Protein AF-0000000080389915 (afdb_homodimer)

Solvent-accessible surface area (backbone atoms only — not comparable to full-atom values): 11565 Å² total; per-residue (Å²): 122,77,44,83,43,63,53,39,26,33,30,35,68,48,88,84,26,18,32,39,43,39,36,76,97,40,33,67,61,50,48,59,56,55,62,61,63,74,67,52,84,85,53,57,66,34,34,36,37,32,26,36,60,68,76,69,74,41,90,54,67,59,41,77,44,77,36,38,79,74,46,73,61,89,45,32,37,33,28,43,58,52,102,51,68,70,19,41,24,50,42,77,40,50,24,48,79,89,36,70,59,76,63,119,122,77,44,82,42,62,53,38,28,33,30,36,67,48,87,85,27,18,32,37,43,38,36,76,95,39,33,66,60,51,49,60,56,56,64,60,64,75,67,54,86,86,53,57,67,34,33,38,36,34,25,36,58,71,70,74,70,38,90,54,66,58,40,77,44,78,36,37,79,73,47,74,61,89,46,32,37,33,26,43,58,51,100,49,67,70,19,41,24,50,40,77,40,51,23,48,80,90,37,70,61,76,64,119

Structure (mmCIF, N/CA/C/O backbone):
data_AF-0000000080389915-model_v1
#
loop_
_entity.id
_entity.type
_entity.pdbx_description
1 polymer 'Uncharacterized protein'
#
loop_
_atom_site.group_PDB
_atom_site.id
_atom_site.type_symbol
_atom_site.label_atom_id
_atom_site.label_alt_id
_atom_site.label_comp_id
_atom_site.label_asym_id
_atom_site.label_entity_id
_atom_site.label_seq_id
_atom_site.pdbx_PDB_ins_code
_atom_site.Cartn_x
_atom_site.Cartn_y
_atom_site.Cartn_z
_atom_site.occupancy
_atom_site.B_iso_or_equiv
_atom_site.auth_seq_id
_atom_site.auth_comp_id
_atom_site.auth_asym_id
_atom_site.auth_atom_id
_atom_site.pdbx_PDB_model_num
ATOM 1 N N . M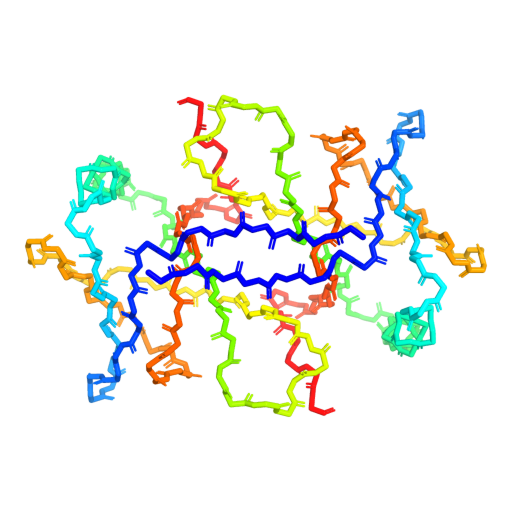ET A 1 1 ? -15.352 -12.18 -1.614 1 70.69 1 MET A N 1
ATOM 2 C CA . MET A 1 1 ? -15.227 -11.523 -0.318 1 70.69 1 MET A CA 1
ATOM 3 C C . MET A 1 1 ? -14.633 -10.125 -0.473 1 70.69 1 MET A C 1
ATOM 5 O O . MET A 1 1 ? -13.828 -9.891 -1.376 1 70.69 1 MET A O 1
ATOM 9 N N . ARG A 1 2 ? -15.32 -9.039 0.029 1 82.25 2 ARG A N 1
ATOM 10 C CA . ARG A 1 2 ? -14.914 -7.641 -0.107 1 82.25 2 ARG A CA 1
ATOM 11 C C . ARG A 1 2 ? -14.109 -7.188 1.106 1 82.25 2 ARG A C 1
ATOM 13 O O . ARG A 1 2 ? -14.273 -7.723 2.203 1 82.25 2 ARG A O 1
ATOM 20 N N . ILE A 1 3 ? -13.016 -6.344 0.819 1 88.5 3 ILE A N 1
ATOM 21 C CA . ILE A 1 3 ? -12.242 -5.707 1.876 1 88.5 3 ILE A CA 1
ATOM 22 C C . ILE A 1 3 ? -12.766 -4.293 2.123 1 88.5 3 ILE A C 1
ATOM 24 O O . ILE A 1 3 ? -12.805 -3.471 1.206 1 88.5 3 ILE A O 1
ATOM 28 N N . ASN A 1 4 ? -13.273 -4.156 3.387 1 90.06 4 ASN A N 1
ATOM 29 C CA . ASN A 1 4 ? -13.75 -2.83 3.752 1 90.06 4 ASN A CA 1
ATOM 30 C C . ASN A 1 4 ? -12.711 -2.059 4.559 1 90.06 4 ASN A C 1
ATOM 32 O O . ASN A 1 4 ? -12.25 -2.533 5.598 1 90.06 4 ASN A O 1
ATOM 36 N N . LEU A 1 5 ? -12.312 -0.879 4 1 91.31 5 LEU A N 1
ATOM 37 C CA . LEU A 1 5 ? -11.359 -0.009 4.676 1 91.31 5 LEU A CA 1
ATOM 38 C C . LEU A 1 5 ? -11.969 1.361 4.949 1 91.31 5 LEU A C 1
ATOM 40 O O . LEU A 1 5 ? -12.898 1.782 4.254 1 91.31 5 LEU A O 1
ATOM 44 N N . GLU A 1 6 ? -11.469 1.961 5.992 1 93.19 6 GLU A N 1
ATOM 45 C CA . GLU A 1 6 ? -11.883 3.326 6.309 1 93.19 6 GLU A CA 1
ATOM 46 C C . GLU A 1 6 ? -10.828 4.336 5.863 1 93.19 6 GLU A C 1
ATOM 48 O O . GLU A 1 6 ? -9.672 4.254 6.27 1 93.19 6 GLU A O 1
ATOM 53 N N . PRO A 1 7 ? -11.305 5.254 4.973 1 95.44 7 PRO A N 1
ATOM 54 C CA . PRO A 1 7 ? -10.32 6.285 4.625 1 95.44 7 PRO A CA 1
ATOM 55 C C . PRO A 1 7 ? -9.891 7.117 5.832 1 95.44 7 PRO A C 1
ATOM 57 O O . PRO A 1 7 ? -10.719 7.441 6.691 1 95.44 7 PRO A O 1
ATOM 60 N N . ILE A 1 8 ? -8.672 7.41 5.836 1 96.56 8 ILE A N 1
ATOM 61 C CA . ILE A 1 8 ? -8.188 8.188 6.969 1 96.56 8 ILE A CA 1
ATOM 62 C C . ILE A 1 8 ? -8.047 9.656 6.562 1 96.56 8 ILE A C 1
ATOM 64 O O . ILE A 1 8 ? -7.785 10.516 7.406 1 96.56 8 ILE A O 1
ATOM 68 N N . GLY A 1 9 ? -8.133 9.969 5.289 1 97.5 9 GLY A N 1
ATOM 69 C CA . GLY A 1 9 ? -7.988 11.32 4.781 1 97.5 9 GLY A CA 1
ATOM 70 C C . GLY A 1 9 ? -8.188 11.422 3.279 1 97.5 9 GLY A C 1
ATOM 71 O O . GLY A 1 9 ? -8.727 10.5 2.656 1 97.5 9 GLY A O 1
ATOM 72 N N . ILE 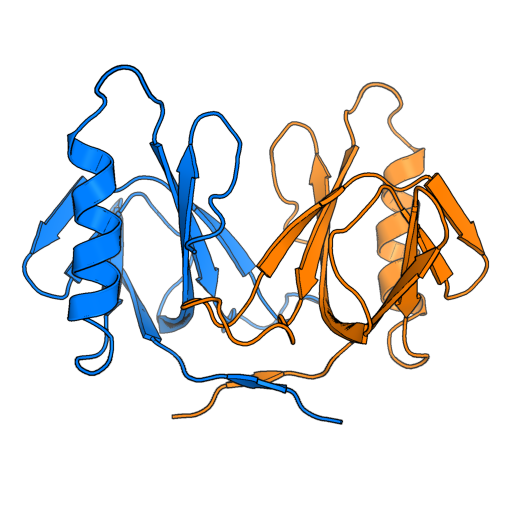A 1 10 ? -7.836 12.562 2.752 1 97.5 10 ILE A N 1
ATOM 73 C CA . ILE A 1 10 ? -7.996 12.844 1.331 1 97.5 10 ILE A CA 1
ATOM 74 C C . ILE A 1 10 ? -6.797 13.648 0.826 1 97.5 10 ILE A C 1
ATOM 76 O O . ILE A 1 10 ? -6.23 14.453 1.562 1 97.5 10 ILE A O 1
ATOM 80 N N . ILE A 1 11 ? -6.406 13.383 -0.397 1 97.44 11 ILE A N 1
ATOM 81 C CA . ILE A 1 11 ? -5.289 14.109 -0.992 1 97.44 11 ILE A CA 1
ATOM 82 C C . ILE A 1 11 ? -5.812 15.305 -1.785 1 97.44 11 ILE A C 1
ATOM 84 O O . ILE A 1 11 ? -6.773 15.18 -2.551 1 97.44 11 ILE A O 1
ATOM 88 N N . LYS A 1 12 ? -5.156 16.375 -1.569 1 97.62 12 LYS A N 1
ATOM 89 C CA . LYS A 1 12 ? -5.441 17.594 -2.334 1 97.62 12 LYS A CA 1
ATOM 90 C C . LYS A 1 12 ? -4.176 18.156 -2.967 1 97.62 12 LYS A C 1
ATOM 92 O O . LYS A 1 12 ? -3.117 18.188 -2.332 1 97.62 12 LYS A O 1
ATOM 97 N N . LYS A 1 13 ? -4.352 18.484 -4.246 1 95.75 13 LYS A N 1
ATOM 98 C CA . LYS A 1 13 ? -3.242 19.172 -4.898 1 95.75 13 LYS A CA 1
ATOM 99 C C . LYS A 1 13 ? -3.055 20.578 -4.32 1 95.75 13 LYS A C 1
ATOM 101 O O . LYS A 1 13 ? -4.031 21.297 -4.078 1 95.75 13 LYS A O 1
ATOM 106 N N . ALA A 1 14 ? -1.867 20.906 -4.004 1 95 14 ALA A N 1
ATOM 107 C CA . ALA A 1 14 ? -1.518 22.219 -3.477 1 95 14 ALA A CA 1
ATOM 108 C C . ALA A 1 14 ? -0.299 22.797 -4.195 1 95 14 ALA A C 1
ATOM 110 O O . ALA A 1 14 ? 0.805 22.797 -3.646 1 95 14 ALA A O 1
ATOM 111 N N . GLY A 1 15 ? -0.47 23.422 -5.438 1 94.12 15 GLY A N 1
ATOM 112 C CA . GLY A 1 15 ? 0.647 23.953 -6.203 1 94.12 15 GLY A CA 1
ATOM 113 C C . GLY A 1 15 ? 1.664 22.891 -6.586 1 94.12 15 GLY A C 1
ATOM 114 O O . GLY A 1 15 ? 1.322 21.906 -7.234 1 94.12 15 GLY A O 1
ATO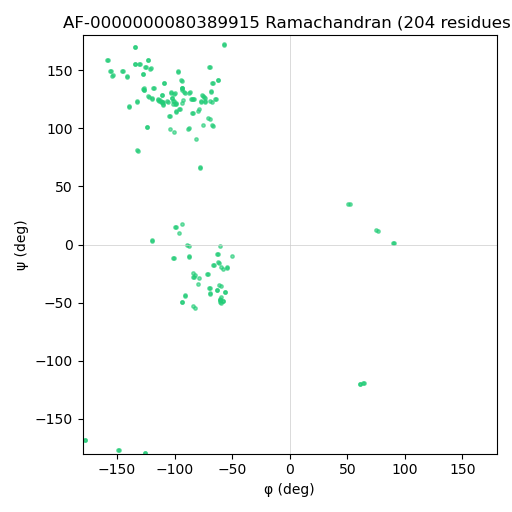M 115 N N . LYS A 1 16 ? 2.918 23.031 -6.152 1 95.31 16 LYS A N 1
ATOM 116 C CA . LYS A 1 16 ? 4 22.109 -6.465 1 95.31 16 LYS A CA 1
ATOM 117 C C . LYS A 1 16 ? 4.07 20.984 -5.438 1 95.31 16 LYS A C 1
ATOM 119 O O . LYS A 1 16 ? 4.918 20.094 -5.543 1 95.31 16 LYS A O 1
ATOM 124 N N . CYS A 1 17 ? 3.154 21.094 -4.496 1 97.5 17 CYS A N 1
ATOM 125 C CA . CYS A 1 17 ? 3.1 20.094 -3.439 1 97.5 17 CYS A CA 1
ATOM 126 C C . CYS A 1 17 ? 1.707 19.484 -3.342 1 97.5 17 CYS A C 1
ATOM 128 O O . CYS A 1 17 ? 0.863 19.703 -4.211 1 97.5 17 CYS A O 1
ATOM 130 N N . SER A 1 18 ? 1.507 18.578 -2.422 1 98 18 SER A N 1
ATOM 131 C CA . SER A 1 18 ? 0.217 17.984 -2.086 1 98 18 SER A CA 1
ATOM 132 C C . SER A 1 18 ? -0.086 18.141 -0.598 1 98 18 SER A C 1
ATOM 134 O O . SER A 1 18 ? 0.824 18.328 0.21 1 98 18 SER A O 1
ATOM 136 N N . GLU A 1 19 ? -1.296 18.156 -0.394 1 98.62 19 GLU A N 1
ATOM 137 C CA . GLU A 1 19 ? -1.757 18.125 0.991 1 98.62 19 GLU A CA 1
ATOM 138 C C . GLU A 1 19 ? -2.586 16.875 1.271 1 98.62 19 GLU A C 1
ATOM 140 O O . GLU A 1 19 ? -3.395 16.453 0.438 1 98.62 19 GLU A O 1
ATOM 145 N N . ILE A 1 20 ? -2.322 16.25 2.365 1 98.25 20 ILE A N 1
ATOM 146 C CA . ILE A 1 20 ? -3.172 15.188 2.873 1 98.25 20 ILE A CA 1
ATOM 147 C C . ILE A 1 20 ? -3.998 15.695 4.051 1 98.25 20 ILE A C 1
ATOM 149 O O . ILE A 1 20 ? -3.449 16.031 5.105 1 98.25 20 ILE A O 1
ATOM 153 N N . LEU A 1 21 ? -5.254 15.812 3.799 1 98.38 21 LEU A N 1
ATOM 154 C CA . LEU A 1 21 ? -6.168 16.172 4.875 1 98.38 21 LEU A CA 1
ATOM 155 C C . LEU A 1 21 ? -6.586 14.945 5.672 1 98.38 21 LEU A C 1
ATOM 157 O O . LEU A 1 21 ? -7.32 14.094 5.164 1 98.38 21 LEU A O 1
ATOM 161 N N . ILE A 1 22 ? -6.168 14.875 6.918 1 98 22 ILE A N 1
ATOM 162 C CA . ILE A 1 22 ? -6.469 13.742 7.781 1 98 22 ILE A CA 1
ATOM 163 C C . ILE A 1 22 ? -7.812 13.953 8.469 1 98 22 ILE A C 1
ATOM 165 O O . ILE A 1 22 ? -8.055 15.016 9.047 1 98 22 ILE A O 1
ATOM 169 N N . TYR A 1 23 ? -8.641 12.914 8.391 1 97.38 23 TYR A N 1
ATOM 170 C CA . TYR A 1 23 ? -9.93 13.031 9.062 1 97.38 23 TYR A CA 1
ATOM 171 C C . TYR A 1 23 ? -9.758 13.008 10.578 1 97.38 23 TYR A C 1
ATOM 173 O O . TYR A 1 23 ? -8.844 12.359 11.094 1 97.38 23 TYR A O 1
ATOM 181 N N . SER A 1 24 ? -10.664 13.625 11.203 1 96.12 24 SER A N 1
ATOM 182 C CA . SER A 1 24 ? -10.57 13.922 12.633 1 96.12 24 SER A CA 1
ATOM 183 C C . SER A 1 24 ? -10.352 12.656 13.453 1 96.12 24 SER A C 1
ATOM 185 O O . SER A 1 24 ? -9.57 12.648 14.406 1 96.12 24 SER A O 1
ATOM 187 N N . ASP A 1 25 ? -11.031 11.586 13.117 1 94.31 25 ASP A N 1
ATOM 188 C CA . ASP A 1 25 ? -10.969 10.336 13.867 1 94.31 25 ASP A CA 1
ATOM 189 C C . ASP A 1 25 ? -9.555 9.766 13.867 1 94.31 25 ASP A C 1
ATOM 191 O O . ASP A 1 25 ? -9.211 8.93 14.711 1 94.31 25 ASP A O 1
ATOM 195 N N . PHE A 1 26 ? -8.68 10.281 12.93 1 94.81 26 PHE A N 1
ATOM 196 C CA . PHE A 1 26 ? -7.359 9.68 12.766 1 94.81 26 PHE A CA 1
ATOM 197 C C . PHE A 1 26 ? -6.258 10.695 13.062 1 94.81 26 PHE A C 1
ATOM 199 O O . PHE A 1 26 ? -5.074 10.383 12.938 1 94.81 26 PHE A O 1
ATOM 206 N N . GLU A 1 27 ? -6.543 11.812 13.453 1 94.19 27 GLU A N 1
ATOM 207 C CA . GLU A 1 27 ? -5.594 12.906 13.633 1 94.19 27 GLU A CA 1
ATOM 208 C C . GLU A 1 27 ? -4.527 12.539 14.664 1 94.19 27 GLU A C 1
ATOM 210 O O . GLU A 1 27 ? -3.332 12.734 14.422 1 94.19 27 GLU A O 1
ATOM 215 N N . GLN A 1 28 ? -4.941 12.055 15.797 1 91.81 28 GLN A N 1
ATOM 216 C CA . GLN A 1 28 ? -3.998 11.727 16.859 1 91.81 28 GLN A CA 1
ATOM 217 C C . GLN A 1 28 ? -3.045 10.609 16.422 1 91.81 28 GLN A C 1
ATOM 219 O O . GLN A 1 28 ? -1.858 10.641 16.75 1 91.81 28 GLN A O 1
ATOM 224 N N . LEU A 1 29 ? -3.562 9.703 15.75 1 86.62 29 LEU A N 1
ATOM 225 C CA . LEU A 1 29 ? -2.756 8.594 15.266 1 86.62 29 LEU A CA 1
ATOM 226 C C . LEU A 1 29 ? -1.643 9.086 14.344 1 86.62 29 LEU A C 1
ATOM 228 O O . LEU A 1 29 ? -0.478 8.727 14.523 1 86.62 29 LEU A O 1
ATOM 232 N N . VAL A 1 30 ? -1.996 9.891 13.477 1 90.31 30 VAL A N 1
ATOM 233 C CA . VAL A 1 30 ? -1.033 10.406 12.508 1 90.31 30 VAL A CA 1
ATOM 234 C C . VAL A 1 30 ? -0.041 11.336 13.211 1 90.31 30 VAL A C 1
ATOM 236 O O . VAL A 1 30 ? 1.156 11.305 12.914 1 90.31 30 VAL A O 1
ATOM 239 N N . LYS A 1 31 ? -0.62 12.039 14.117 1 89.31 31 LYS A N 1
ATOM 240 C CA . LYS A 1 31 ? 0.242 12.914 14.906 1 89.31 31 LYS A CA 1
ATOM 241 C C . LYS A 1 31 ? 1.333 12.117 15.609 1 89.31 31 LYS A C 1
ATOM 243 O O . LYS A 1 31 ? 2.504 12.508 15.594 1 89.31 31 LYS A O 1
ATOM 248 N N . ASN A 1 32 ? 0.941 11.086 16.234 1 88.69 32 ASN A N 1
ATOM 249 C CA . ASN A 1 32 ? 1.887 10.234 16.938 1 88.69 32 ASN A CA 1
ATOM 250 C C . ASN A 1 32 ? 2.938 9.648 16 1 88.69 32 ASN A C 1
ATOM 252 O O . ASN A 1 32 ? 4.113 9.555 16.359 1 88.69 32 ASN A O 1
ATOM 256 N N . MET A 1 33 ? 2.541 9.352 14.82 1 86.88 33 MET A N 1
ATOM 257 C CA . MET A 1 33 ? 3.461 8.797 13.828 1 86.88 33 MET A CA 1
ATOM 258 C C . MET A 1 33 ? 4.473 9.852 13.383 1 86.88 33 MET A C 1
ATOM 260 O O . MET A 1 33 ? 5.668 9.562 13.289 1 86.88 33 MET A O 1
ATOM 264 N N . MET A 1 34 ? 3.971 11.031 13.18 1 87.25 34 MET A N 1
ATOM 265 C CA . MET A 1 34 ? 4.816 12.102 12.656 1 87.25 34 MET A CA 1
ATOM 266 C C . MET A 1 34 ? 5.82 12.57 13.703 1 87.25 34 MET A C 1
ATOM 268 O O . MET A 1 34 ? 6.887 13.086 13.367 1 87.25 34 MET A O 1
ATOM 272 N N . SER A 1 35 ? 5.484 12.375 14.93 1 84.38 35 SER A N 1
ATOM 273 C CA . SER A 1 35 ? 6.363 12.797 16.016 1 84.38 35 SER A CA 1
ATOM 274 C C . SER A 1 35 ? 7.652 11.977 16.031 1 84.38 35 SER A C 1
ATOM 276 O O . SER A 1 35 ? 8.656 12.398 16.609 1 84.38 35 SER A O 1
ATOM 278 N N . LYS A 1 36 ? 7.609 10.914 15.398 1 80.56 36 LYS A N 1
ATOM 279 C CA . LYS A 1 36 ? 8.773 10.031 15.344 1 80.56 36 LYS A CA 1
ATOM 280 C C . LYS A 1 36 ? 9.758 10.492 14.273 1 80.56 36 LYS A C 1
ATOM 282 O O . LYS A 1 36 ? 10.914 10.055 14.25 1 80.56 36 LYS A O 1
ATOM 287 N N . LEU A 1 37 ? 9.367 11.195 13.219 1 78.31 37 LEU A N 1
ATOM 288 C CA . LEU A 1 37 ? 10.219 11.695 12.156 1 78.31 37 LEU A CA 1
ATOM 289 C C . LEU A 1 37 ? 11.281 12.648 12.711 1 78.31 37 LEU A C 1
ATOM 291 O O . LEU A 1 37 ? 12.383 12.734 12.172 1 78.31 37 LEU A O 1
ATOM 295 N N . SER A 1 38 ? 10.992 13.648 13.57 1 64.38 38 SER A N 1
ATOM 296 C CA . SER A 1 38 ? 11.812 14.75 14.055 1 64.38 38 SER A CA 1
ATOM 297 C C . SER A 1 38 ? 13.07 14.25 14.742 1 64.38 38 SER A C 1
ATOM 299 O O . SER A 1 38 ? 14.062 14.969 14.844 1 64.38 38 SER A O 1
ATOM 301 N N . LYS A 1 39 ? 13.062 13.094 15.164 1 60.38 39 LYS A N 1
ATOM 302 C CA . LYS A 1 39 ? 14.141 12.852 16.125 1 60.38 39 LYS A CA 1
ATOM 303 C C . LYS A 1 39 ? 15.453 12.547 15.406 1 60.38 39 LYS A C 1
ATOM 305 O O . LYS A 1 39 ? 16.516 12.984 15.852 1 60.38 39 LYS A O 1
ATOM 310 N N . ASP A 1 40 ? 15.508 11.609 14.539 1 57.19 40 ASP A N 1
ATOM 311 C CA . ASP A 1 40 ? 16.844 11.188 14.133 1 57.19 40 ASP A CA 1
ATOM 312 C C . ASP A 1 40 ? 17.219 11.797 12.789 1 57.19 40 ASP A C 1
ATOM 314 O O . ASP A 1 40 ? 16.656 11.438 11.75 1 57.19 40 ASP A O 1
ATOM 318 N N . GLU A 1 41 ? 17.984 12.945 12.789 1 61.25 41 GLU A N 1
ATOM 319 C CA . GLU A 1 41 ? 18.484 13.734 11.664 1 61.25 41 GLU A CA 1
ATOM 320 C C . GLU A 1 41 ? 19.281 12.859 10.695 1 61.25 41 GLU A C 1
ATOM 322 O O . GLU A 1 41 ? 19.453 13.219 9.531 1 61.25 41 GLU A O 1
ATOM 327 N N . THR A 1 42 ? 19.703 11.797 11.117 1 64.88 42 THR A N 1
ATOM 328 C CA . THR A 1 42 ? 20.609 11.008 10.289 1 64.88 42 THR A CA 1
ATOM 329 C C . THR A 1 42 ? 19.828 10.078 9.359 1 64.88 42 THR A C 1
ATOM 331 O O . THR A 1 42 ? 20.344 9.648 8.328 1 64.88 42 THR A O 1
ATOM 334 N N . ASP A 1 43 ? 18.578 10.031 9.672 1 65.75 43 ASP A N 1
ATOM 335 C CA . ASP A 1 43 ? 17.812 9.031 8.93 1 65.75 43 ASP A CA 1
ATOM 336 C C . ASP A 1 43 ? 17.016 9.68 7.793 1 65.75 43 ASP A C 1
ATOM 338 O O . ASP A 1 43 ? 16.531 10.805 7.93 1 65.75 43 ASP A O 1
ATOM 342 N N . GLN A 1 44 ? 17.188 9.102 6.656 1 73.88 44 GLN A N 1
ATOM 343 C CA . GLN A 1 44 ? 16.281 9.484 5.574 1 73.88 44 GLN A CA 1
ATOM 344 C C . GLN A 1 44 ? 14.867 8.984 5.832 1 73.88 44 GLN A C 1
ATOM 346 O O . GLN A 1 44 ? 14.633 7.777 5.938 1 73.88 44 GLN A O 1
ATOM 351 N N . HIS A 1 45 ? 14.07 9.945 6.145 1 83.94 45 HIS A N 1
ATOM 352 C CA . HIS A 1 45 ? 12.672 9.602 6.41 1 83.94 45 HIS A CA 1
ATOM 353 C C . HIS A 1 45 ? 11.781 9.945 5.219 1 83.94 45 HIS A C 1
ATOM 355 O O . HIS A 1 45 ? 11.961 10.984 4.586 1 83.94 45 HIS A O 1
ATOM 361 N N . SER A 1 46 ? 11.062 8.945 4.789 1 89.31 46 SER A N 1
ATOM 362 C CA . SER A 1 46 ? 10.031 9.195 3.785 1 89.31 46 SER A CA 1
ATOM 363 C C . SER A 1 46 ? 8.664 8.734 4.273 1 89.31 46 SER A C 1
ATOM 365 O O . SER A 1 46 ? 8.555 8.047 5.293 1 89.31 46 SER A O 1
ATOM 367 N N . LEU A 1 47 ? 7.695 9.297 3.66 1 93.12 47 LEU A N 1
ATOM 368 C CA . LEU A 1 47 ? 6.309 8.914 3.908 1 93.12 47 LEU A CA 1
ATOM 369 C C . LEU A 1 47 ? 5.777 8.039 2.777 1 93.12 47 LEU A C 1
ATOM 371 O O . LEU A 1 47 ? 6.016 8.328 1.602 1 93.12 47 LEU A O 1
ATOM 375 N N . VAL A 1 48 ? 5.207 7.008 3.131 1 94 48 VAL A N 1
ATOM 376 C CA . VAL A 1 48 ? 4.531 6.148 2.164 1 94 48 VAL A CA 1
ATOM 377 C C . VAL A 1 48 ? 3.02 6.301 2.309 1 94 48 VAL A C 1
ATOM 379 O O . VAL A 1 48 ? 2.469 6.102 3.393 1 94 48 VAL A O 1
ATOM 382 N N . VAL A 1 49 ? 2.395 6.66 1.235 1 95.75 49 VAL A N 1
ATOM 383 C CA . VAL A 1 49 ? 0.956 6.902 1.237 1 95.75 49 VAL A CA 1
ATOM 384 C C . VAL A 1 49 ? 0.255 5.863 0.364 1 95.75 49 VAL A C 1
ATOM 386 O O . VAL A 1 49 ? 0.619 5.676 -0.8 1 95.75 49 VAL A O 1
ATOM 389 N N . VAL A 1 50 ? -0.707 5.164 0.922 1 95.5 50 VAL A N 1
ATOM 390 C CA . VAL A 1 50 ? -1.584 4.273 0.168 1 95.5 50 VAL A CA 1
ATOM 391 C C . VAL A 1 50 ? -2.926 4.957 -0.078 1 95.5 50 VAL A C 1
ATOM 393 O O . VAL A 1 50 ? -3.586 5.406 0.865 1 95.5 50 VAL A O 1
ATOM 396 N N . HIS A 1 51 ? -3.287 5.059 -1.351 1 95.38 51 HIS A N 1
ATOM 397 C CA . HIS A 1 51 ? -4.52 5.781 -1.639 1 95.38 51 HIS A CA 1
ATOM 398 C C . HIS A 1 51 ? -5.258 5.164 -2.822 1 95.38 51 HIS A C 1
ATOM 400 O O . HIS A 1 51 ? -4.656 4.469 -3.641 1 95.38 51 HIS A O 1
ATOM 406 N N . LYS A 1 52 ? -6.531 5.281 -2.756 1 91.81 52 LYS A N 1
ATOM 407 C CA . LYS A 1 52 ? -7.367 4.809 -3.855 1 91.81 52 LYS A CA 1
ATOM 408 C C . LYS A 1 52 ? -7.391 5.812 -5.004 1 91.81 52 LYS A C 1
ATOM 410 O O . LYS A 1 52 ? -7.785 6.969 -4.816 1 91.81 52 LYS A O 1
ATOM 415 N N . ASN A 1 53 ? -6.797 5.277 -6.137 1 78.44 53 ASN A N 1
ATOM 416 C CA . ASN A 1 53 ? -6.781 6.164 -7.293 1 78.44 53 ASN A CA 1
ATOM 417 C C . ASN A 1 53 ? -8.188 6.402 -7.836 1 78.44 53 ASN A C 1
ATOM 419 O O . ASN A 1 53 ? -8.914 5.449 -8.133 1 78.44 53 ASN A O 1
ATOM 423 N N . ARG A 1 54 ? -8.492 7.582 -7.867 1 72.38 54 ARG A N 1
ATOM 424 C CA . ARG A 1 54 ? -9.781 7.902 -8.461 1 72.38 54 ARG A CA 1
ATOM 425 C C . ARG A 1 54 ? -9.695 7.902 -9.984 1 72.38 54 ARG A C 1
ATOM 427 O O . ARG A 1 54 ? -10.68 7.598 -10.664 1 72.38 54 ARG A O 1
ATOM 434 N N . ASP A 1 55 ? -8.492 8.328 -10.43 1 63.78 55 ASP A N 1
ATOM 435 C CA . ASP A 1 55 ? -8.383 8.43 -11.883 1 63.78 55 ASP A CA 1
ATOM 436 C C . ASP A 1 55 ? -8.094 7.062 -12.5 1 63.78 55 ASP A C 1
ATOM 438 O O . ASP A 1 55 ? -7.137 6.387 -12.109 1 63.78 55 ASP A O 1
ATOM 442 N N . THR A 1 56 ? -9.039 6.23 -12.898 1 57.78 56 THR A N 1
ATOM 443 C CA . THR A 1 56 ? -9.664 4.957 -13.234 1 57.78 56 THR A CA 1
ATOM 444 C C . THR A 1 56 ? -8.773 4.148 -14.172 1 57.78 56 THR A C 1
ATOM 446 O O . THR A 1 56 ? -9.016 2.959 -14.391 1 57.78 56 THR A O 1
ATOM 449 N N . ASN A 1 57 ? -7.676 4.711 -14.75 1 62.97 57 ASN A N 1
ATOM 450 C CA . ASN A 1 57 ? -7.223 3.76 -15.758 1 62.97 57 ASN A CA 1
ATOM 451 C C . ASN A 1 57 ? -6.156 2.818 -15.203 1 62.97 57 ASN A C 1
ATOM 453 O O . ASN A 1 57 ? -5.449 2.154 -15.961 1 62.97 57 ASN A O 1
ATOM 457 N N . ASP A 1 58 ? -6.121 2.789 -13.883 1 66.69 58 ASP A N 1
ATOM 458 C CA . ASP A 1 58 ? -5.125 1.91 -13.281 1 66.69 58 ASP A CA 1
ATOM 459 C C . ASP A 1 58 ? -5.715 0.534 -12.984 1 66.69 58 ASP A C 1
ATOM 461 O O . ASP A 1 58 ? -6.848 0.427 -12.516 1 66.69 58 ASP A O 1
ATOM 465 N N . ILE A 1 59 ? -5.031 -0.436 -13.555 1 73.88 59 ILE A N 1
ATOM 466 C CA . ILE A 1 59 ? -5.473 -1.81 -13.336 1 73.88 59 ILE A CA 1
ATOM 467 C C . ILE A 1 59 ? -5.355 -2.158 -11.852 1 73.88 59 ILE A C 1
ATOM 469 O O . ILE A 1 59 ? -5.902 -3.168 -11.398 1 73.88 59 ILE A O 1
ATOM 473 N N . HIS A 1 60 ? -4.738 -1.229 -11.172 1 82.5 60 HIS A N 1
ATOM 474 C CA . HIS A 1 60 ? -4.523 -1.454 -9.75 1 82.5 60 HIS A CA 1
ATOM 475 C C . HIS A 1 60 ? -5.598 -0.765 -8.914 1 82.5 60 HIS A C 1
ATOM 477 O O . HIS A 1 60 ? -6.148 0.257 -9.328 1 82.5 60 HIS A O 1
ATOM 483 N N . GLN A 1 61 ? -5.883 -1.374 -7.793 1 87.69 61 GLN A N 1
ATOM 484 C CA . GLN A 1 61 ? -6.953 -0.839 -6.961 1 87.69 61 GLN A CA 1
ATOM 485 C C . GLN A 1 61 ? -6.445 0.288 -6.066 1 87.69 61 GLN A C 1
ATOM 487 O O . GLN A 1 61 ? -7.219 1.148 -5.641 1 87.69 61 GLN A O 1
ATOM 492 N N . VAL A 1 62 ? -5.156 0.191 -5.758 1 92.25 62 VAL A N 1
ATOM 493 C CA . VAL A 1 62 ? -4.57 1.231 -4.922 1 92.25 62 VAL A CA 1
ATOM 494 C C . VAL A 1 62 ? -3.277 1.741 -5.559 1 92.25 62 VAL A C 1
ATOM 496 O O . VAL A 1 62 ? -2.703 1.079 -6.426 1 92.25 62 VAL A O 1
ATOM 499 N N . GLN A 1 63 ? -2.975 2.936 -5.195 1 92.44 63 GLN A N 1
ATOM 500 C CA . GLN A 1 63 ? -1.678 3.518 -5.527 1 92.44 63 GLN A CA 1
ATOM 501 C C . GLN A 1 63 ? -0.808 3.664 -4.281 1 92.44 63 GLN A C 1
ATOM 503 O O . GLN A 1 63 ? -1.316 3.936 -3.189 1 92.44 63 GLN A O 1
ATOM 508 N N . ILE A 1 64 ? 0.409 3.357 -4.457 1 93.19 64 ILE A N 1
ATOM 509 C CA . ILE A 1 64 ? 1.407 3.568 -3.416 1 93.19 64 ILE A CA 1
ATOM 510 C C . ILE A 1 64 ? 2.355 4.691 -3.828 1 93.19 64 ILE A C 1
ATOM 512 O O . ILE A 1 64 ? 3.023 4.602 -4.863 1 93.19 64 ILE A O 1
ATOM 516 N N . THR A 1 65 ? 2.377 5.711 -3.016 1 93.06 65 THR A N 1
ATOM 517 C CA . THR A 1 65 ? 3.219 6.855 -3.348 1 93.06 65 THR A CA 1
ATOM 518 C C . THR A 1 65 ? 4.223 7.129 -2.232 1 93.06 65 THR A C 1
ATOM 520 O O . THR A 1 65 ? 3.854 7.18 -1.057 1 93.06 65 THR A O 1
ATOM 523 N N . LYS A 1 66 ? 5.48 7.207 -2.621 1 92.06 66 LYS A N 1
ATOM 524 C CA . LYS A 1 66 ? 6.508 7.664 -1.692 1 92.06 66 LYS A CA 1
ATOM 525 C C . LYS A 1 66 ? 6.707 9.172 -1.788 1 92.06 66 LYS A C 1
ATOM 527 O O . LYS A 1 66 ? 6.785 9.727 -2.887 1 92.06 66 LYS A O 1
ATOM 532 N N . THR A 1 67 ? 6.695 9.781 -0.654 1 94.19 67 THR A N 1
ATOM 533 C CA . THR A 1 67 ? 6.879 11.234 -0.598 1 94.19 67 THR A CA 1
ATOM 534 C C . THR A 1 67 ? 7.582 11.633 0.694 1 94.19 67 THR A C 1
ATOM 536 O O . THR A 1 67 ? 8.094 10.781 1.425 1 94.19 67 THR A O 1
ATOM 539 N N . HIS A 1 68 ? 7.746 13 0.903 1 93.88 68 HIS A N 1
ATOM 540 C CA . HIS A 1 68 ? 8.375 13.484 2.125 1 93.88 68 HIS A CA 1
ATOM 541 C C . HIS A 1 68 ? 7.504 14.531 2.814 1 93.88 68 HIS A C 1
ATOM 543 O O . HIS A 1 68 ? 6.793 15.289 2.152 1 93.88 68 HIS A O 1
ATOM 549 N N . LEU A 1 69 ? 7.578 14.531 4.125 1 94.5 69 LEU A N 1
ATOM 550 C CA . LEU A 1 69 ? 6.832 15.508 4.906 1 94.5 69 LEU A CA 1
ATOM 551 C C . LEU A 1 69 ? 7.516 16.859 4.875 1 94.5 69 LEU A C 1
ATOM 553 O O . LEU A 1 69 ? 8.711 16.969 5.18 1 94.5 69 LEU A O 1
ATOM 557 N N . ILE A 1 70 ? 6.832 17.812 4.457 1 94.44 70 ILE A N 1
ATOM 558 C CA . ILE A 1 70 ? 7.34 19.188 4.438 1 94.44 70 ILE A CA 1
ATOM 559 C C . ILE A 1 70 ? 6.93 19.906 5.719 1 94.44 70 ILE A C 1
ATOM 561 O O . ILE A 1 70 ? 7.754 20.562 6.359 1 94.44 70 ILE A O 1
ATOM 565 N N . ASP A 1 71 ? 5.637 19.812 6.066 1 93.5 71 ASP A N 1
ATOM 566 C CA . ASP A 1 71 ? 5.07 20.469 7.234 1 93.5 71 ASP A CA 1
ATOM 567 C C . ASP A 1 71 ? 3.777 19.797 7.684 1 93.5 71 ASP A C 1
ATOM 569 O O . ASP A 1 71 ? 3.164 19.047 6.922 1 93.5 71 ASP A O 1
ATOM 573 N N . ARG A 1 72 ? 3.504 20.078 8.961 1 94.31 72 ARG A N 1
ATOM 574 C CA . ARG A 1 72 ? 2.217 19.641 9.5 1 94.31 72 ARG A CA 1
ATOM 575 C C . ARG A 1 72 ? 1.529 20.766 10.258 1 94.31 72 ARG A C 1
ATOM 577 O O . ARG A 1 72 ? 2.1 21.344 11.188 1 94.31 72 ARG A O 1
ATOM 584 N N . VAL A 1 73 ? 0.373 21.094 9.875 1 93.81 73 VAL A N 1
ATOM 585 C CA . VAL A 1 73 ? -0.462 22.078 10.547 1 93.81 73 VAL A CA 1
ATOM 586 C C . VAL A 1 73 ? -1.807 21.453 10.914 1 93.81 73 VAL A C 1
ATOM 588 O O . VAL A 1 73 ? -2.684 21.312 10.062 1 93.81 73 VAL A O 1
ATOM 591 N N . GLY A 1 74 ? -1.945 21.078 12.211 1 93.19 74 GLY A N 1
ATOM 592 C CA . GLY A 1 74 ? -3.148 20.375 12.625 1 93.19 74 GLY A CA 1
ATOM 593 C C . GLY A 1 74 ? -3.301 19.016 11.969 1 93.19 74 GLY A C 1
ATOM 594 O O . GLY A 1 74 ? -2.432 18.156 12.109 1 93.19 74 GLY A O 1
ATOM 595 N N . ASN A 1 75 ? -4.402 18.938 11.234 1 95.94 75 ASN A N 1
ATOM 596 C CA . ASN A 1 75 ? -4.684 17.656 10.594 1 95.94 75 ASN A CA 1
ATOM 597 C C . ASN A 1 75 ? -4.266 17.672 9.125 1 95.94 75 ASN A C 1
ATOM 599 O O . ASN A 1 75 ? -4.668 16.797 8.352 1 95.94 75 ASN A O 1
ATOM 603 N N . ILE A 1 76 ? -3.496 18.641 8.773 1 97.5 76 ILE A N 1
ATOM 604 C CA . ILE A 1 76 ? -3.062 18.734 7.383 1 97.5 76 ILE A CA 1
ATOM 605 C C . ILE A 1 76 ? -1.571 18.422 7.285 1 97.5 76 ILE A C 1
ATOM 607 O O . ILE A 1 76 ? -0.752 19.047 7.961 1 97.5 76 ILE A O 1
ATOM 611 N N . LEU A 1 77 ? -1.271 17.438 6.48 1 97.06 77 LEU A N 1
ATOM 612 C CA . LEU A 1 77 ? 0.116 17.125 6.145 1 97.06 77 LEU A CA 1
ATOM 613 C C . LEU A 1 77 ? 0.494 17.734 4.797 1 97.06 77 LEU A C 1
ATOM 615 O O . LEU A 1 77 ? -0.079 17.375 3.768 1 97.06 77 LEU A O 1
ATOM 619 N N . LYS A 1 78 ? 1.359 18.625 4.832 1 97.56 78 LYS A N 1
ATOM 620 C CA . LYS A 1 78 ? 1.958 19.094 3.586 1 97.56 78 LYS A CA 1
ATOM 621 C C . LYS A 1 78 ? 3.127 18.203 3.17 1 97.56 78 LYS A C 1
ATOM 623 O O . LYS A 1 78 ? 4.074 18.031 3.936 1 97.56 78 LYS A O 1
ATOM 628 N N . VAL A 1 79 ? 3.023 17.734 1.984 1 97.31 79 VAL A N 1
ATOM 629 C CA . VAL A 1 79 ? 4.012 16.75 1.551 1 97.31 79 VAL A CA 1
ATOM 630 C C . VAL A 1 79 ? 4.508 17.109 0.15 1 97.31 79 VAL A C 1
ATOM 632 O O . VAL A 1 79 ? 3.965 18 -0.502 1 97.31 79 VAL A O 1
ATOM 635 N N . GLY A 1 80 ? 5.551 16.391 -0.227 1 97.06 80 GLY A N 1
ATOM 636 C CA . GLY A 1 80 ? 5.938 16.5 -1.624 1 97.06 80 GLY A CA 1
ATOM 637 C C . GLY A 1 80 ? 4.82 16.141 -2.586 1 97.06 80 GLY A C 1
ATOM 638 O O . GLY A 1 80 ? 3.795 15.586 -2.176 1 97.06 80 GLY A O 1
ATOM 639 N N . LYS A 1 81 ? 5.047 16.359 -3.84 1 95.94 81 LYS A N 1
ATOM 640 C CA . LYS A 1 81 ? 4.012 16.219 -4.859 1 95.94 81 LYS A CA 1
ATOM 641 C C . LYS A 1 81 ? 3.539 14.773 -4.969 1 95.94 81 LYS A C 1
ATOM 643 O O . LYS A 1 81 ? 4.355 13.859 -5.047 1 95.94 81 LYS A O 1
ATOM 648 N N . ILE A 1 82 ? 2.322 14.633 -4.836 1 93.75 82 ILE A N 1
ATOM 649 C CA . ILE A 1 82 ? 1.634 13.391 -5.168 1 93.75 82 ILE A CA 1
ATOM 650 C C . ILE A 1 82 ? 0.749 13.602 -6.395 1 93.75 82 ILE A C 1
ATOM 652 O O . ILE A 1 82 ? 0.011 14.586 -6.473 1 93.75 82 ILE A O 1
ATOM 656 N N . ASP A 1 83 ? 0.897 12.719 -7.379 1 91.25 83 ASP A N 1
ATOM 657 C CA . ASP A 1 83 ? 0.065 12.844 -8.57 1 91.25 83 ASP A CA 1
ATOM 658 C C . ASP A 1 83 ? -1.344 12.312 -8.312 1 91.25 83 ASP A C 1
ATOM 660 O O . ASP A 1 83 ? -1.743 11.289 -8.891 1 91.25 83 ASP A O 1
ATOM 664 N N . ALA A 1 84 ? -2.02 12.961 -7.492 1 91.81 84 ALA A N 1
ATOM 665 C CA . ALA A 1 84 ? -3.385 12.625 -7.102 1 91.81 84 ALA A CA 1
ATOM 666 C C . ALA A 1 84 ? -4.141 13.859 -6.633 1 91.81 84 ALA A C 1
ATOM 668 O O . ALA A 1 84 ? -3.537 14.812 -6.125 1 91.81 84 ALA A O 1
ATOM 669 N N . ASN A 1 85 ? -5.41 13.828 -6.957 1 93.62 85 ASN A N 1
ATOM 670 C CA . ASN A 1 85 ? -6.336 14.844 -6.477 1 93.62 85 ASN A CA 1
ATOM 671 C C . ASN A 1 85 ? -7.676 14.242 -6.07 1 93.62 85 ASN A C 1
ATOM 673 O O . ASN A 1 85 ? -8.336 13.594 -6.879 1 93.62 85 ASN A O 1
ATOM 677 N N . ASP A 1 86 ? -8.023 14.398 -4.789 1 94.81 86 ASP A N 1
ATOM 678 C CA . ASP A 1 86 ? -9.273 13.914 -4.219 1 94.81 86 ASP A CA 1
ATOM 679 C C . ASP A 1 86 ? -9.227 12.406 -3.994 1 94.81 86 ASP A C 1
ATOM 681 O O . ASP A 1 86 ? -10.266 11.758 -3.83 1 94.81 86 ASP A O 1
ATOM 685 N N . ASP A 1 87 ? -8.055 11.82 -4.105 1 95.06 87 ASP A N 1
ATOM 686 C CA . ASP A 1 87 ? -7.934 10.406 -3.762 1 95.06 87 ASP A CA 1
ATOM 687 C C . ASP A 1 87 ? -8.156 10.18 -2.266 1 95.06 87 ASP A C 1
ATOM 689 O O . ASP A 1 87 ? -7.672 10.961 -1.44 1 95.06 87 ASP A O 1
ATOM 693 N N . SER A 1 88 ? -8.898 9.086 -1.938 1 95.81 88 SER A N 1
ATOM 694 C CA . SER A 1 88 ? -9.031 8.68 -0.546 1 95.81 88 SER A CA 1
ATOM 695 C C . SER A 1 88 ? -7.754 8.031 -0.03 1 95.81 88 SER A C 1
ATOM 697 O O . SER A 1 88 ? -7.223 7.105 -0.651 1 95.81 88 SER A O 1
ATOM 699 N N . VAL A 1 89 ? -7.27 8.562 1.089 1 96.81 89 VAL A N 1
ATOM 700 C CA . VAL A 1 89 ? -6.078 7.996 1.715 1 96.81 89 VAL A CA 1
ATOM 701 C C . VAL A 1 89 ? -6.469 6.812 2.596 1 96.81 89 VAL A C 1
ATOM 703 O O . VAL A 1 89 ? -7.344 6.934 3.457 1 96.81 89 VAL A O 1
ATOM 706 N N . ILE A 1 90 ? -5.852 5.762 2.307 1 95.38 90 ILE A N 1
ATOM 707 C CA . ILE A 1 90 ? -6.121 4.539 3.059 1 95.38 90 ILE A CA 1
ATOM 708 C C . ILE A 1 90 ? -5.16 4.441 4.242 1 95.38 90 ILE A C 1
ATOM 710 O O . ILE A 1 90 ? -5.562 4.066 5.348 1 95.38 90 ILE A O 1
ATOM 714 N N . ASP A 1 91 ? -3.938 4.727 3.998 1 94.06 91 ASP A N 1
ATOM 715 C CA . ASP A 1 91 ? -2.906 4.582 5.02 1 94.06 91 ASP A CA 1
ATOM 716 C C . ASP A 1 91 ? -1.721 5.5 4.742 1 94.06 91 ASP A C 1
ATOM 718 O O . ASP A 1 91 ? -1.431 5.816 3.584 1 94.06 91 ASP A O 1
ATOM 722 N N . VAL A 1 92 ? -1.072 5.938 5.84 1 94.69 92 VAL A N 1
ATOM 723 C CA . VAL A 1 92 ? 0.221 6.609 5.781 1 94.69 92 VAL A CA 1
ATOM 724 C C . VAL A 1 92 ? 1.217 5.902 6.695 1 94.69 92 VAL A C 1
ATOM 726 O O . VAL A 1 92 ? 0.884 5.547 7.828 1 94.69 92 VAL A O 1
ATOM 729 N N . ARG A 1 93 ? 2.332 5.699 6.125 1 90.19 93 ARG A N 1
ATOM 730 C CA . ARG A 1 93 ? 3.375 5.016 6.883 1 90.19 93 ARG A CA 1
ATOM 731 C C . ARG A 1 93 ? 4.719 5.723 6.73 1 90.19 93 ARG A C 1
ATOM 733 O O . ARG A 1 93 ? 4.953 6.41 5.734 1 90.19 93 ARG A O 1
ATOM 740 N N . LEU A 1 94 ? 5.543 5.465 7.797 1 89.94 94 LEU A N 1
ATOM 741 C CA . LEU A 1 94 ? 6.891 6.016 7.738 1 89.94 94 LEU A CA 1
ATOM 742 C C . LEU A 1 94 ? 7.867 4.996 7.16 1 89.94 94 LEU A C 1
ATOM 744 O O . LEU A 1 94 ? 7.762 3.799 7.441 1 89.94 94 LEU A O 1
ATOM 748 N N . GLU A 1 95 ? 8.641 5.48 6.293 1 87.69 95 GLU A N 1
ATOM 749 C CA . GLU A 1 95 ? 9.75 4.695 5.773 1 87.69 95 GLU A CA 1
ATOM 750 C C . GLU A 1 95 ? 11.094 5.293 6.195 1 87.69 95 GLU A C 1
ATOM 752 O O . GLU A 1 95 ? 11.344 6.48 5.973 1 87.69 95 GLU A O 1
ATOM 757 N N . CYS A 1 96 ? 11.836 4.406 6.84 1 83.94 96 CYS A N 1
ATOM 758 C CA . CYS A 1 96 ? 13.164 4.82 7.289 1 83.94 96 CYS A CA 1
ATOM 759 C C . CYS A 1 96 ? 14.242 3.953 6.652 1 83.94 96 CYS A C 1
ATOM 761 O O . CYS A 1 96 ? 14.211 2.727 6.766 1 83.94 96 CYS A O 1
ATOM 763 N N . ASN A 1 97 ? 15.227 4.621 6.004 1 80.88 97 ASN A N 1
ATOM 764 C CA . ASN A 1 97 ? 16.359 3.93 5.395 1 80.88 97 ASN A CA 1
ATOM 765 C C . ASN A 1 97 ? 15.898 2.793 4.488 1 80.88 97 ASN A C 1
ATOM 767 O O . ASN A 1 97 ? 16.469 1.704 4.508 1 80.88 97 ASN A O 1
ATOM 771 N N . GLY A 1 98 ? 14.734 3 3.791 1 77.31 98 GLY A N 1
ATOM 772 C CA . GLY A 1 98 ? 14.258 2.027 2.82 1 77.31 98 GLY A CA 1
ATOM 773 C C . GLY A 1 98 ? 13.344 0.979 3.43 1 77.31 98 GLY A C 1
ATOM 774 O O . GLY A 1 98 ? 12.859 0.088 2.729 1 77.31 98 GLY A O 1
ATOM 775 N N . PHE A 1 99 ? 13.078 1.113 4.75 1 79.44 99 PHE A N 1
ATOM 776 C CA . PHE A 1 99 ? 12.227 0.154 5.438 1 79.44 99 PHE A CA 1
ATOM 777 C C . PHE A 1 99 ? 10.914 0.803 5.855 1 79.44 99 PHE A C 1
ATOM 779 O O . PHE A 1 99 ? 10.906 1.867 6.477 1 79.44 99 PHE A O 1
ATOM 786 N N . ILE A 1 100 ? 9.922 0.161 5.34 1 80.25 100 ILE A N 1
ATOM 787 C CA . ILE A 1 100 ? 8.617 0.63 5.801 1 80.25 100 ILE A CA 1
ATOM 788 C C . ILE A 1 100 ? 8.383 0.169 7.238 1 80.25 100 ILE A C 1
ATOM 790 O O . ILE A 1 100 ? 8.508 -1.019 7.543 1 80.25 100 ILE A O 1
ATOM 794 N N . THR A 1 101 ? 8.141 1.038 8.117 1 71.88 101 THR A N 1
ATOM 795 C CA . THR A 1 101 ? 8.039 0.75 9.539 1 71.88 101 THR A CA 1
ATOM 796 C C . THR A 1 101 ? 6.711 0.076 9.867 1 71.88 101 THR A C 1
ATOM 798 O O . THR A 1 101 ? 5.699 0.353 9.219 1 71.88 101 THR A O 1
ATOM 801 N N . THR A 1 102 ? 6.766 -1.062 10.578 1 64.44 102 THR A N 1
ATOM 802 C CA . THR A 1 102 ? 5.574 -1.698 11.133 1 64.44 102 THR A CA 1
ATOM 803 C C . THR A 1 102 ? 5.266 -1.148 12.523 1 64.44 102 THR A C 1
ATOM 805 O O . THR A 1 102 ? 6.176 -0.936 13.328 1 64.44 102 THR A O 1
ATOM 808 N N . GLU A 1 103 ? 4.371 -0.252 12.641 1 54 103 GLU A N 1
ATOM 809 C CA . GLU A 1 103 ? 4.086 0.328 13.945 1 54 103 GLU A CA 1
ATOM 810 C C . GLU A 1 103 ? 3.453 -0.699 14.883 1 54 103 GLU A C 1
ATOM 812 O O . GLU A 1 103 ? 2.506 -1.39 14.5 1 54 103 GLU A O 1
ATOM 817 N N . ALA A 1 104 ? 4.32 -1.234 15.836 1 47.97 104 ALA A N 1
ATOM 818 C CA . ALA A 1 104 ? 3.76 -2.004 16.938 1 47.97 104 ALA A CA 1
ATOM 819 C C . ALA A 1 104 ? 3.143 -1.086 17.984 1 47.97 104 ALA A C 1
ATOM 821 O O . ALA A 1 104 ? 3.57 0.06 18.156 1 47.97 104 ALA A O 1
ATOM 822 N N . MET B 1 1 ? -17.375 7.555 5.035 1 71.19 1 MET B N 1
ATOM 823 C CA . MET B 1 1 ? -17.344 6.922 3.721 1 71.19 1 MET B CA 1
ATOM 824 C C . MET B 1 1 ? -16.375 5.75 3.697 1 71.19 1 MET B C 1
ATOM 826 O O . MET B 1 1 ? -15.359 5.766 4.402 1 71.19 1 MET B O 1
ATOM 830 N N . ARG B 1 2 ? -16.844 4.508 3.32 1 82.25 2 ARG B N 1
ATOM 831 C CA . ARG B 1 2 ? -16.047 3.287 3.311 1 82.25 2 ARG B CA 1
ATOM 832 C C . ARG B 1 2 ? -15.445 3.035 1.932 1 82.25 2 ARG B C 1
ATOM 834 O O . ARG B 1 2 ? -16 3.479 0.921 1 82.25 2 ARG B O 1
ATOM 841 N N . ILE B 1 3 ? -14.133 2.521 1.938 1 88.56 3 ILE B N 1
ATOM 842 C CA . ILE B 1 3 ? -13.477 2.09 0.709 1 88.56 3 ILE B CA 1
ATOM 843 C C . ILE B 1 3 ? -13.633 0.58 0.542 1 88.56 3 ILE B C 1
ATOM 845 O O . ILE B 1 3 ? -13.234 -0.194 1.413 1 88.56 3 ILE B O 1
ATOM 849 N N . ASN B 1 4 ? -14.367 0.27 -0.581 1 89.88 4 ASN B N 1
ATOM 850 C CA . ASN B 1 4 ? -14.539 -1.15 -0.868 1 89.88 4 ASN B CA 1
ATOM 851 C C . ASN B 1 4 ? -13.547 -1.633 -1.921 1 89.88 4 ASN B C 1
ATOM 853 O O . ASN B 1 4 ? -13.484 -1.081 -3.02 1 89.88 4 ASN B O 1
ATOM 857 N N . LEU B 1 5 ? -12.727 -2.654 -1.504 1 91.25 5 LEU B N 1
ATOM 858 C CA . LEU B 1 5 ? -11.758 -3.252 -2.412 1 91.25 5 LEU B CA 1
ATOM 859 C C . LEU B 1 5 ? -12.008 -4.746 -2.574 1 91.25 5 LEU B C 1
ATOM 861 O O . LEU B 1 5 ? -12.586 -5.383 -1.689 1 91.25 5 LEU B O 1
ATOM 865 N N . GLU B 1 6 ? -11.641 -5.223 -3.73 1 93.06 6 GLU B N 1
ATOM 866 C CA . GLU B 1 6 ? -11.711 -6.656 -3.982 1 93.06 6 GLU B CA 1
ATOM 867 C C . GLU B 1 6 ? -10.352 -7.32 -3.818 1 93.06 6 GLU B C 1
ATOM 869 O O . GLU B 1 6 ? -9.383 -6.934 -4.48 1 93.06 6 GLU B O 1
ATOM 874 N N . PRO B 1 7 ? -10.328 -8.305 -2.877 1 95.31 7 PRO B N 1
ATOM 875 C CA . PRO B 1 7 ? -9.047 -9.008 -2.797 1 95.31 7 PRO B CA 1
ATOM 876 C C . PRO B 1 7 ? -8.688 -9.727 -4.094 1 95.31 7 PRO B C 1
ATOM 878 O O . PRO B 1 7 ? -9.562 -10.289 -4.754 1 95.31 7 PRO B O 1
ATOM 881 N N . ILE B 1 8 ? -7.457 -9.672 -4.379 1 96.44 8 ILE B N 1
ATOM 882 C CA . ILE B 1 8 ? -7.043 -10.32 -5.617 1 96.44 8 ILE B CA 1
ATOM 883 C C . ILE B 1 8 ? -6.422 -11.68 -5.305 1 96.44 8 ILE B C 1
ATOM 885 O O . ILE B 1 8 ? -6.133 -12.461 -6.215 1 96.44 8 ILE B O 1
ATOM 889 N N . GLY B 1 9 ? -6.137 -11.969 -4.051 1 97.38 9 GLY B N 1
ATOM 890 C CA . GLY B 1 9 ? -5.516 -13.219 -3.633 1 97.38 9 GLY B CA 1
ATOM 891 C C . GLY B 1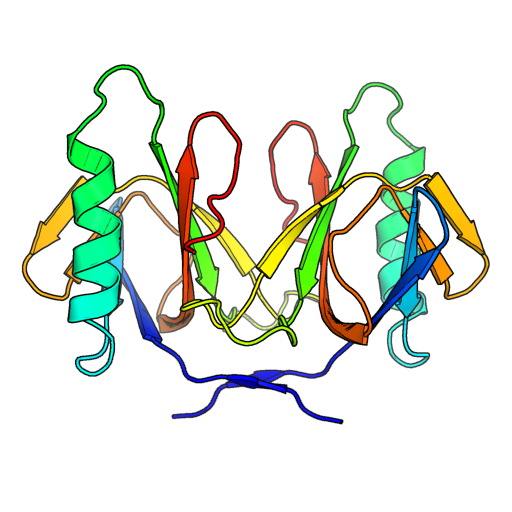 9 ? -5.34 -13.32 -2.129 1 97.38 9 GLY B C 1
ATOM 892 O O . GLY B 1 9 ? -5.953 -12.562 -1.374 1 97.38 9 GLY B O 1
ATOM 893 N N . ILE B 1 10 ? -4.586 -14.305 -1.729 1 97.44 10 ILE B N 1
ATOM 894 C CA . ILE B 1 10 ? -4.344 -14.578 -0.317 1 97.44 10 ILE B CA 1
ATOM 895 C C . ILE B 1 10 ? -2.895 -15.008 -0.116 1 97.44 10 ILE B C 1
ATOM 897 O O . ILE B 1 10 ? -2.309 -15.664 -0.983 1 97.44 10 ILE B O 1
ATOM 901 N N . ILE B 1 11 ? -2.316 -14.617 0.992 1 97.31 11 ILE B N 1
ATOM 902 C CA . ILE B 1 11 ? -0.94 -15 1.3 1 97.31 11 ILE B CA 1
ATOM 903 C C . ILE B 1 11 ? -0.932 -16.266 2.152 1 97.31 11 ILE B C 1
ATOM 905 O O . ILE B 1 11 ? -1.694 -16.375 3.115 1 97.31 11 ILE B O 1
ATOM 909 N N . LYS B 1 12 ? -0.077 -17.125 1.765 1 97.5 12 LYS B N 1
ATOM 910 C CA . LYS B 1 12 ? 0.153 -18.344 2.535 1 97.5 12 LYS B CA 1
ATOM 911 C C . LYS B 1 12 ? 1.634 -18.516 2.855 1 97.5 12 LYS B C 1
ATOM 913 O O . LYS B 1 12 ? 2.492 -18.281 2.004 1 97.5 12 LYS B O 1
ATOM 918 N N . LYS B 1 13 ? 1.839 -18.859 4.129 1 95.69 13 LYS B N 1
ATOM 919 C CA . LYS B 1 13 ? 3.209 -19.219 4.496 1 95.69 13 LYS B CA 1
ATOM 920 C C . LYS B 1 13 ? 3.637 -20.531 3.854 1 95.69 13 LYS B C 1
ATOM 922 O O . LYS B 1 13 ? 2.861 -21.484 3.814 1 95.69 13 LYS B O 1
ATOM 927 N N . ALA B 1 14 ? 4.77 -20.531 3.262 1 94.81 14 ALA B N 1
ATOM 928 C CA . ALA B 1 14 ? 5.336 -21.719 2.633 1 94.81 14 ALA B CA 1
ATOM 929 C C . ALA B 1 14 ? 6.789 -21.922 3.045 1 94.81 14 ALA B C 1
ATOM 931 O O . ALA B 1 14 ? 7.707 -21.672 2.258 1 94.81 14 ALA B O 1
ATOM 932 N N . GLY B 1 15 ? 7.07 -22.516 4.289 1 94.12 15 GLY B N 1
ATOM 933 C CA . GLY B 1 15 ? 8.43 -22.703 4.77 1 94.12 15 GLY B CA 1
ATOM 934 C C . GLY B 1 15 ? 9.188 -21.406 4.941 1 94.12 15 GLY B C 1
ATOM 935 O O . GLY B 1 15 ? 8.75 -20.516 5.684 1 94.12 15 GLY B O 1
ATOM 936 N N . LYS B 1 16 ? 10.305 -21.234 4.242 1 95.38 16 LYS B N 1
ATOM 937 C CA . LYS B 1 16 ? 11.141 -20.047 4.324 1 95.38 16 L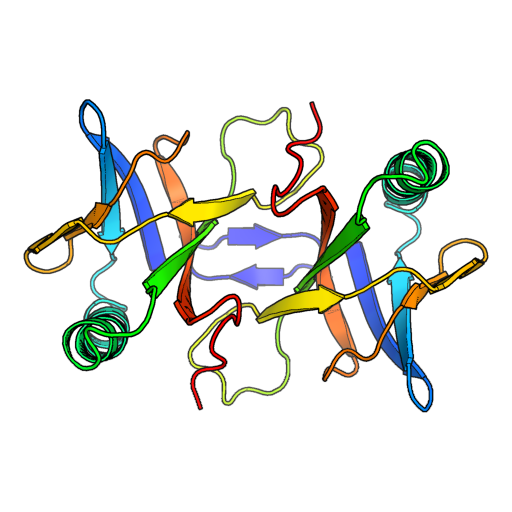YS B CA 1
ATOM 938 C C . LYS B 1 16 ? 10.68 -18.969 3.342 1 95.38 16 LYS B C 1
ATOM 940 O O . LYS B 1 16 ? 11.258 -17.875 3.283 1 95.38 16 LYS B O 1
ATOM 945 N N . CYS B 1 17 ? 9.641 -19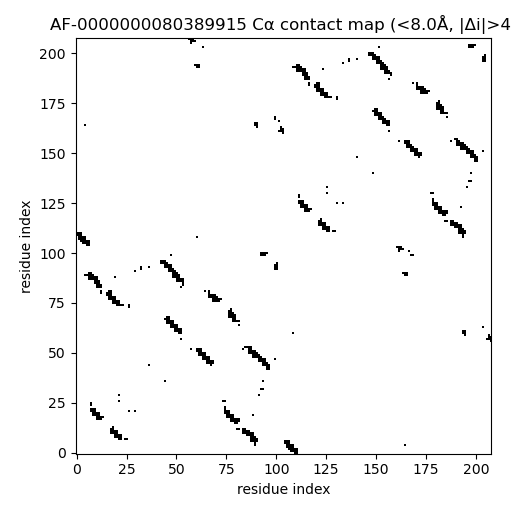.359 2.617 1 97.5 17 CYS B N 1
ATOM 946 C CA . CYS B 1 17 ? 9.086 -18.438 1.632 1 97.5 17 CYS B CA 1
ATOM 947 C C . CYS B 1 17 ? 7.594 -18.234 1.863 1 97.5 17 CYS B C 1
ATOM 949 O O . CYS B 1 17 ? 7.055 -18.656 2.889 1 97.5 17 CYS B O 1
ATOM 951 N N . SER B 1 18 ? 6.965 -17.438 1.04 1 98 18 SER B N 1
ATOM 952 C CA . SER B 1 18 ? 5.523 -17.219 1.021 1 98 18 SER B CA 1
ATOM 953 C C . SER B 1 18 ? 4.941 -17.484 -0.364 1 98 18 SER B C 1
ATOM 955 O O . SER B 1 18 ? 5.664 -17.453 -1.362 1 98 18 SER B O 1
ATOM 957 N N . GLU B 1 19 ? 3.758 -17.828 -0.292 1 98.56 19 GLU B N 1
ATOM 958 C CA . GLU B 1 19 ? 3.01 -17.969 -1.538 1 98.56 19 GLU B CA 1
ATOM 959 C C . GLU B 1 19 ? 1.834 -17 -1.586 1 98.56 19 GLU B C 1
ATOM 961 O O . GLU B 1 19 ? 1.15 -16.797 -0.581 1 98.56 19 GLU B O 1
ATOM 966 N N . ILE B 1 20 ? 1.675 -16.359 -2.693 1 98.25 20 ILE B N 1
ATOM 967 C CA . ILE B 1 20 ? 0.477 -15.578 -2.965 1 98.25 20 ILE B CA 1
ATOM 968 C C . ILE B 1 20 ? -0.423 -16.328 -3.943 1 98.25 20 ILE B C 1
ATOM 970 O O . ILE B 1 20 ? -0.056 -16.531 -5.102 1 98.25 20 ILE B O 1
ATOM 974 N N . LEU B 1 21 ? -1.518 -16.766 -3.426 1 98.38 21 LEU B N 1
ATOM 975 C CA . LEU B 1 21 ? -2.516 -17.391 -4.281 1 98.38 21 LEU B CA 1
ATOM 976 C C . LEU B 1 21 ? -3.42 -16.344 -4.926 1 98.38 21 LEU B C 1
ATOM 978 O O . LEU B 1 21 ? -4.223 -15.711 -4.238 1 98.38 21 LEU B O 1
ATOM 982 N N . ILE B 1 22 ? -3.322 -16.203 -6.234 1 97.94 22 ILE B N 1
ATOM 983 C CA . ILE B 1 22 ? -4.105 -15.211 -6.965 1 97.94 22 ILE B CA 1
ATOM 984 C C . ILE B 1 22 ? -5.461 -15.805 -7.348 1 97.94 22 ILE B C 1
ATOM 986 O O . ILE B 1 22 ? -5.531 -16.906 -7.891 1 97.94 22 ILE B O 1
ATOM 990 N N . TYR B 1 23 ? -6.512 -15.039 -7.047 1 97.25 23 TYR B N 1
ATOM 991 C CA . TYR B 1 23 ? -7.836 -15.516 -7.418 1 97.25 23 TYR B CA 1
ATOM 992 C C . TYR B 1 23 ? -8.023 -15.492 -8.93 1 97.25 23 TYR B C 1
ATOM 994 O O . TYR B 1 23 ? -7.465 -14.641 -9.617 1 97.25 23 TYR B O 1
ATOM 1002 N N . SER B 1 24 ? -8.844 -16.344 -9.359 1 96 24 SER B N 1
ATOM 1003 C CA . SER B 1 24 ? -8.992 -16.656 -10.781 1 96 24 SER B CA 1
ATOM 1004 C C . SER B 1 24 ? -9.32 -15.398 -11.586 1 96 24 SER B C 1
ATOM 1006 O O . SER B 1 24 ? -8.797 -15.203 -12.688 1 96 24 SER B O 1
ATOM 1008 N N . ASP B 1 25 ? -10.164 -14.547 -11.078 1 94.06 25 ASP B N 1
ATOM 1009 C CA . ASP B 1 25 ? -10.609 -13.352 -11.781 1 94.06 25 ASP B CA 1
ATOM 1010 C C . ASP B 1 25 ? -9.445 -12.414 -12.07 1 94.06 25 ASP B C 1
ATOM 1012 O O . ASP B 1 25 ? -9.539 -11.547 -12.938 1 94.06 25 ASP B O 1
ATOM 1016 N N . PHE B 1 26 ? -8.273 -12.641 -11.383 1 94.62 26 PHE B N 1
ATOM 1017 C CA . PHE B 1 26 ? -7.168 -11.703 -11.492 1 94.62 26 PHE B CA 1
ATOM 1018 C C . PHE B 1 26 ? -5.93 -12.383 -12.062 1 94.62 26 PHE B C 1
ATOM 1020 O O . PHE B 1 26 ? -4.871 -11.758 -12.188 1 94.62 26 PHE B O 1
ATOM 1027 N N . GLU B 1 27 ? -5.973 -13.547 -12.406 1 94 27 GLU B N 1
ATOM 1028 C CA . GLU B 1 27 ? -4.832 -14.344 -12.836 1 94 27 GLU B CA 1
ATOM 1029 C C . GLU B 1 27 ? -4.16 -13.734 -14.062 1 94 27 GLU B C 1
ATOM 1031 O O . GLU B 1 27 ? -2.936 -13.586 -14.102 1 94 27 GLU B O 1
ATOM 1036 N N . GLN B 1 28 ? -4.934 -13.422 -15.062 1 91.56 28 GLN B N 1
ATOM 1037 C CA . GLN B 1 28 ? -4.375 -12.883 -16.297 1 91.56 28 GLN B CA 1
ATOM 1038 C C . GLN B 1 28 ? -3.686 -11.539 -16.047 1 91.56 28 GLN B C 1
ATOM 1040 O O . GLN B 1 28 ? -2.641 -11.258 -16.641 1 91.56 28 GLN B O 1
AT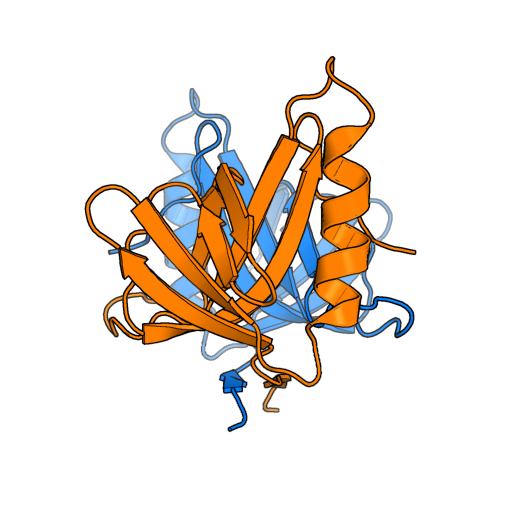OM 1045 N N . LEU B 1 29 ? -4.254 -10.773 -15.242 1 86.25 29 LEU B N 1
ATOM 1046 C CA . LEU B 1 29 ? -3.688 -9.469 -14.906 1 86.25 29 LEU B CA 1
ATOM 1047 C C . LEU B 1 29 ? -2.307 -9.625 -14.281 1 86.25 29 LEU B C 1
ATOM 1049 O O . LEU B 1 29 ? -1.354 -8.961 -14.695 1 86.25 29 LEU B O 1
ATOM 1053 N N . VAL B 1 30 ? -2.227 -10.477 -13.375 1 90.12 30 VAL B N 1
ATOM 1054 C CA . VAL B 1 30 ? -0.971 -10.68 -12.664 1 90.12 30 VAL B CA 1
ATOM 1055 C C . VAL B 1 30 ? 0.05 -11.328 -13.594 1 90.12 30 VAL B C 1
ATOM 1057 O O . VAL B 1 30 ? 1.23 -10.977 -13.578 1 90.12 30 VAL B O 1
ATOM 1060 N N . LYS B 1 31 ? -0.508 -12.188 -14.367 1 89.31 31 LYS B N 1
ATOM 1061 C CA . LYS B 1 31 ? 0.356 -12.82 -15.359 1 89.31 31 LYS B CA 1
ATOM 1062 C C . LYS B 1 31 ? 1.009 -11.781 -16.266 1 89.31 31 LYS B C 1
ATOM 1064 O O . LYS B 1 31 ? 2.213 -11.844 -16.516 1 89.31 31 LYS B O 1
ATOM 1069 N N . ASN B 1 32 ? 0.237 -10.914 -16.75 1 88.62 32 ASN B N 1
ATOM 1070 C CA . ASN B 1 32 ? 0.736 -9.867 -17.641 1 88.62 32 ASN B CA 1
ATOM 1071 C C . ASN B 1 32 ? 1.772 -8.992 -16.938 1 88.62 32 ASN B C 1
ATOM 1073 O O . ASN B 1 32 ? 2.768 -8.594 -17.547 1 88.62 32 ASN B O 1
ATOM 1077 N N . MET B 1 33 ? 1.581 -8.773 -15.68 1 86.88 33 MET B N 1
ATOM 1078 C CA . MET B 1 33 ? 2.516 -7.969 -14.906 1 86.88 33 MET B CA 1
ATOM 1079 C C . MET B 1 33 ? 3.846 -8.695 -14.727 1 86.88 33 MET B C 1
ATOM 1081 O O . MET B 1 33 ? 4.91 -8.094 -14.898 1 86.88 33 MET B O 1
ATOM 1085 N N . MET B 1 34 ? 3.738 -9.961 -14.461 1 87.38 34 MET B N 1
ATOM 1086 C CA . MET B 1 34 ? 4.938 -10.742 -14.164 1 87.38 34 MET B CA 1
ATOM 1087 C C . MET B 1 34 ? 5.766 -10.953 -15.43 1 87.38 34 MET B C 1
ATOM 1089 O O . MET B 1 34 ? 6.98 -11.164 -15.352 1 87.38 34 MET B O 1
ATOM 1093 N N . SER B 1 35 ? 5.133 -10.906 -16.547 1 84.25 35 SER B N 1
ATOM 1094 C CA . SER B 1 35 ? 5.832 -11.109 -17.812 1 84.25 35 SER B CA 1
ATOM 1095 C C . SER B 1 35 ? 6.82 -9.984 -18.078 1 84.25 35 SER B C 1
ATOM 1097 O O . SER B 1 35 ? 7.742 -10.141 -18.891 1 84.25 35 SER B O 1
ATOM 1099 N N . LYS B 1 36 ? 6.648 -8.945 -17.406 1 80.75 36 LYS B N 1
ATOM 1100 C CA . LYS B 1 36 ? 7.516 -7.785 -17.594 1 80.75 36 LYS B CA 1
ATOM 1101 C C . LYS B 1 36 ? 8.797 -7.926 -16.781 1 80.75 36 LYS B C 1
ATOM 1103 O O . LYS B 1 36 ? 9.766 -7.188 -17 1 80.75 36 LYS B O 1
ATOM 1108 N N . LEU B 1 37 ? 8.859 -8.688 -15.688 1 77.94 37 LEU B N 1
ATOM 1109 C CA . LEU B 1 37 ? 10.039 -8.906 -14.859 1 77.94 37 LEU B CA 1
ATOM 1110 C C . LEU B 1 37 ? 11.164 -9.531 -15.664 1 77.94 37 LEU B C 1
ATOM 1112 O O . LEU B 1 37 ? 12.344 -9.297 -15.383 1 77.94 37 LEU B O 1
ATOM 1116 N N . SER B 1 38 ? 10.984 -10.562 -16.516 1 63.91 38 SER B N 1
ATOM 1117 C CA . SER B 1 38 ? 11.938 -11.414 -17.219 1 63.91 38 SER B CA 1
ATOM 1118 C C . SER B 1 38 ? 12.844 -10.594 -18.125 1 63.91 38 SER B C 1
ATOM 1120 O O . SER B 1 38 ? 13.93 -11.039 -18.5 1 63.91 38 SER B O 1
ATOM 1122 N N . LYS B 1 39 ? 12.453 -9.445 -18.453 1 60.59 39 LYS B N 1
ATOM 1123 C CA . LYS B 1 39 ? 13.172 -8.969 -19.641 1 60.59 39 LYS B CA 1
ATOM 1124 C C . LYS B 1 39 ? 14.508 -8.336 -19.25 1 60.59 39 LYS B C 1
ATOM 1126 O O . LYS B 1 39 ? 15.5 -8.508 -19.953 1 60.59 39 LYS B O 1
ATOM 1131 N N . ASP B 1 40 ? 14.547 -7.398 -18.359 1 57.53 40 ASP B N 1
ATOM 1132 C CA . ASP B 1 40 ? 15.805 -6.66 -18.25 1 57.53 40 ASP B CA 1
ATOM 1133 C C . ASP B 1 40 ? 16.594 -7.105 -17.031 1 57.53 40 ASP B C 1
ATOM 1135 O O . ASP B 1 40 ? 16.188 -6.863 -15.898 1 57.53 40 ASP B O 1
ATOM 1139 N N . GLU B 1 41 ? 17.625 -8.016 -17.234 1 61.75 41 GLU B N 1
ATOM 1140 C CA . GLU B 1 41 ? 18.531 -8.602 -16.25 1 61.75 41 GLU B CA 1
ATOM 1141 C C . GLU B 1 41 ? 19.234 -7.527 -15.438 1 61.75 41 GLU B C 1
ATOM 1143 O O . GLU B 1 41 ? 19.75 -7.801 -14.344 1 61.75 41 GLU B O 1
ATOM 1148 N N . THR B 1 42 ? 19.281 -6.387 -15.898 1 65.69 42 THR B N 1
ATOM 1149 C CA . THR B 1 42 ? 20.078 -5.359 -15.234 1 65.69 42 THR B CA 1
ATOM 1150 C C . THR B 1 42 ? 19.266 -4.66 -14.148 1 65.69 42 THR B C 1
ATOM 1152 O O . THR B 1 42 ? 19.828 -4.07 -13.227 1 65.69 42 THR B O 1
ATOM 1155 N N . ASP B 1 43 ? 18.016 -4.98 -14.203 1 67 43 ASP B N 1
ATOM 1156 C CA . ASP B 1 43 ? 17.172 -4.215 -13.297 1 67 43 ASP B CA 1
ATOM 1157 C C . ASP B 1 43 ? 16.859 -5.012 -12.031 1 67 43 ASP B C 1
ATOM 1159 O O . ASP B 1 43 ? 16.703 -6.234 -12.086 1 67 43 ASP B O 1
ATOM 1163 N N . GLN B 1 44 ? 17.078 -4.352 -10.938 1 74.81 44 GLN B N 1
ATOM 1164 C CA . GLN B 1 44 ? 16.578 -4.93 -9.695 1 74.81 44 GLN B CA 1
ATOM 1165 C C . GLN B 1 44 ? 15.055 -4.848 -9.633 1 74.81 44 GLN B C 1
ATOM 1167 O O . GLN B 1 44 ? 14.484 -3.756 -9.664 1 74.81 44 GLN B O 1
ATOM 1172 N N . HIS B 1 45 ? 14.492 -5.996 -9.773 1 84.44 45 HIS B N 1
ATOM 1173 C CA . HIS B 1 45 ? 13.039 -6.055 -9.719 1 84.44 45 HIS B CA 1
ATOM 1174 C C . HIS B 1 45 ? 12.555 -6.578 -8.375 1 84.44 45 HIS B C 1
ATOM 1176 O O . HIS B 1 45 ? 13.148 -7.508 -7.812 1 84.44 45 HIS B O 1
ATOM 1182 N N . SER B 1 46 ? 11.703 -5.797 -7.781 1 89.56 46 SER B N 1
ATOM 1183 C CA . SER B 1 46 ? 11.023 -6.277 -6.582 1 89.56 46 SER B CA 1
ATOM 1184 C C . SER B 1 46 ? 9.508 -6.23 -6.746 1 89.56 46 SER B C 1
ATOM 1186 O O . SER B 1 46 ? 9 -5.633 -7.695 1 89.56 46 SER B O 1
ATOM 1188 N N . LEU B 1 47 ? 8.883 -7.012 -5.953 1 93.19 47 LEU B N 1
ATOM 1189 C CA . LEU B 1 47 ? 7.426 -7.027 -5.879 1 93.19 47 LEU B CA 1
ATOM 1190 C C . LEU B 1 47 ? 6.941 -6.293 -4.633 1 93.19 47 LEU B C 1
ATOM 1192 O O . LEU B 1 47 ? 7.492 -6.469 -3.545 1 93.19 47 LEU B O 1
ATOM 1196 N N . VAL B 1 48 ? 6.055 -5.457 -4.824 1 94 48 VAL B N 1
ATOM 1197 C CA . VAL B 1 48 ? 5.402 -4.777 -3.707 1 94 48 VAL B CA 1
ATOM 1198 C C . VAL B 1 48 ? 3.994 -5.336 -3.516 1 94 48 VAL B C 1
ATOM 1200 O O . VAL B 1 48 ? 3.182 -5.324 -4.445 1 94 48 VAL B O 1
ATOM 1203 N N . VAL B 1 49 ? 3.74 -5.816 -2.346 1 95.69 49 VAL B N 1
ATOM 1204 C CA . VAL B 1 49 ? 2.457 -6.438 -2.035 1 95.69 49 VAL B CA 1
ATOM 1205 C C . VAL B 1 49 ? 1.714 -5.602 -0.995 1 95.69 49 VAL B C 1
ATOM 1207 O O . VAL B 1 49 ? 2.264 -5.285 0.062 1 95.69 49 VAL B O 1
ATOM 1210 N N . VAL B 1 50 ? 0.504 -5.207 -1.312 1 95.5 50 VAL B N 1
ATOM 1211 C CA . VAL B 1 50 ? -0.39 -4.566 -0.354 1 95.5 50 VAL B CA 1
ATOM 1212 C C . VAL B 1 50 ? -1.404 -5.582 0.166 1 95.5 50 VAL B C 1
ATOM 1214 O O . VAL B 1 50 ? -2.107 -6.223 -0.618 1 95.5 50 VAL B O 1
ATOM 1217 N N . HIS B 1 51 ? -1.442 -5.734 1.477 1 95.38 51 HIS B N 1
ATOM 1218 C CA . HIS B 1 51 ? -2.338 -6.754 2.012 1 95.38 51 HIS B CA 1
ATOM 1219 C C . HIS B 1 51 ? -2.932 -6.32 3.348 1 95.38 51 HIS B C 1
ATOM 1221 O O . HIS B 1 51 ? -2.363 -5.469 4.039 1 95.38 51 HIS B O 1
ATOM 1227 N N . LYS B 1 52 ? -4.105 -6.785 3.553 1 91.88 52 LYS B N 1
ATOM 1228 C CA . LYS B 1 52 ? -4.77 -6.516 4.824 1 91.88 52 LYS B CA 1
ATOM 1229 C C . LYS B 1 52 ? -4.242 -7.438 5.926 1 91.88 52 LYS B C 1
ATOM 1231 O O . LYS B 1 52 ? -4.289 -8.664 5.793 1 91.88 52 LYS B O 1
ATOM 1236 N N . ASN B 1 53 ? -3.613 -6.684 6.93 1 77.94 53 ASN B N 1
ATOM 1237 C CA . ASN B 1 53 ? -3.096 -7.48 8.039 1 77.94 53 ASN B CA 1
ATOM 1238 C C . ASN B 1 53 ? -4.223 -8.078 8.875 1 77.94 53 ASN B C 1
ATOM 1240 O O . ASN B 1 53 ? -5.109 -7.355 9.336 1 77.94 53 ASN B O 1
ATOM 1244 N N . ARG B 1 54 ? -4.145 -9.297 8.953 1 72.88 54 ARG B N 1
ATOM 1245 C CA . ARG B 1 54 ? -5.129 -9.93 9.82 1 72.88 54 ARG B CA 1
ATOM 1246 C C . ARG B 1 54 ? -4.734 -9.805 11.289 1 72.88 54 ARG B C 1
ATOM 1248 O O . ARG B 1 54 ? -5.598 -9.805 12.172 1 72.88 54 ARG B O 1
ATOM 1255 N N . ASP B 1 55 ? -3.305 -9.742 11.406 1 63.19 55 ASP B N 1
ATOM 1256 C CA . ASP B 1 55 ? -2.891 -9.617 12.805 1 63.19 55 ASP B CA 1
ATOM 1257 C C . ASP B 1 55 ? -3.135 -8.203 13.32 1 63.19 55 ASP B C 1
ATOM 1259 O O . ASP B 1 55 ? -2.662 -7.23 12.734 1 63.19 55 ASP B O 1
ATOM 1263 N N . THR B 1 56 ? -4.164 -7.93 14.094 1 59.38 56 THR B N 1
ATOM 1264 C CA . THR B 1 56 ? -4.992 -6.84 14.594 1 59.38 56 THR B CA 1
ATOM 1265 C C . THR B 1 56 ? -4.152 -5.84 15.383 1 59.38 56 THR B C 1
ATOM 1267 O O . THR B 1 56 ? -4.629 -4.758 15.727 1 59.38 56 THR B O 1
ATOM 1270 N N . ASN B 1 57 ? -2.82 -6.109 15.516 1 65.12 57 ASN B N 1
ATOM 1271 C CA . ASN B 1 57 ? -2.223 -5.137 16.422 1 65.12 57 ASN B CA 1
ATOM 1272 C C . ASN B 1 57 ? -1.57 -3.986 15.664 1 65.12 57 ASN B C 1
ATOM 1274 O O . ASN B 1 57 ? -0.905 -3.139 16.266 1 65.12 57 ASN B O 1
ATOM 1278 N N . ASP B 1 58 ? -1.847 -3.977 14.383 1 68.25 58 ASP B N 1
ATOM 1279 C CA . ASP B 1 58 ? -1.286 -2.889 13.586 1 68.25 58 ASP B CA 1
ATOM 1280 C C . ASP B 1 58 ? -2.271 -1.73 13.469 1 68.25 58 ASP B C 1
ATOM 1282 O O . ASP B 1 58 ? -3.467 -1.944 13.25 1 68.25 58 ASP B O 1
ATOM 1286 N N . ILE B 1 59 ? -1.779 -0.577 13.93 1 75 59 ILE B N 1
ATOM 1287 C CA . ILE B 1 59 ? -2.617 0.616 13.867 1 75 59 ILE B CA 1
ATOM 1288 C C . ILE B 1 59 ? -2.939 0.941 12.406 1 75 59 ILE B C 1
ATOM 1290 O O . ILE B 1 59 ? -3.828 1.749 12.125 1 75 59 ILE B O 1
ATOM 1294 N N . HIS B 1 60 ? -2.268 0.196 11.578 1 82.94 60 HIS B N 1
ATOM 1295 C CA . HIS B 1 60 ? -2.453 0.433 10.148 1 82.94 60 HIS B CA 1
ATOM 1296 C C . HIS B 1 60 ? -3.465 -0.543 9.555 1 82.94 60 HIS B C 1
ATOM 1298 O O . HIS B 1 60 ? -3.609 -1.666 10.047 1 82.94 60 HIS B O 1
ATOM 1304 N N . GLN B 1 61 ? -4.156 -0.064 8.555 1 88.25 61 GLN B N 1
ATOM 1305 C CA . GLN B 1 61 ? -5.203 -0.892 7.965 1 88.25 61 GLN B CA 1
ATOM 1306 C C . GLN B 1 61 ? -4.625 -1.864 6.941 1 88.25 61 GLN B C 1
ATOM 1308 O O . GLN B 1 61 ? -5.215 -2.914 6.672 1 88.25 61 GLN B O 1
ATOM 1313 N N . VAL B 1 62 ? -3.516 -1.433 6.352 1 92.38 62 VAL B N 1
ATOM 1314 C CA . VAL B 1 62 ? -2.871 -2.299 5.371 1 92.38 62 VAL B CA 1
ATOM 1315 C C . VAL B 1 62 ? -1.382 -2.42 5.688 1 92.38 62 VAL B C 1
ATOM 1317 O O . VAL B 1 62 ? -0.828 -1.599 6.422 1 92.38 62 VAL B O 1
ATOM 1320 N N . GLN B 1 63 ? -0.846 -3.498 5.242 1 92.44 63 GLN B N 1
ATOM 1321 C CA . GLN B 1 63 ? 0.6 -3.695 5.254 1 92.44 63 GLN B CA 1
ATOM 1322 C C . GLN B 1 63 ? 1.174 -3.639 3.84 1 92.44 63 GLN B C 1
ATOM 1324 O O . GLN B 1 63 ? 0.526 -4.066 2.883 1 92.44 63 GLN B O 1
ATOM 1329 N N . ILE B 1 64 ? 2.262 -3.008 3.748 1 93.25 64 ILE B N 1
ATOM 1330 C CA . ILE B 1 64 ? 3.02 -2.975 2.502 1 93.25 64 ILE B CA 1
ATOM 1331 C C . ILE B 1 64 ? 4.309 -3.779 2.658 1 93.25 64 ILE B C 1
ATOM 1333 O O . ILE B 1 64 ? 5.137 -3.473 3.516 1 93.25 64 ILE B O 1
ATOM 1337 N N . THR B 1 65 ? 4.426 -4.77 1.826 1 93.06 65 THR B N 1
ATOM 1338 C CA . THR B 1 65 ? 5.602 -5.633 1.929 1 93.06 65 THR B CA 1
ATOM 1339 C C . THR B 1 65 ? 6.367 -5.664 0.608 1 93.06 65 THR B C 1
ATOM 1341 O O . THR B 1 65 ? 5.77 -5.848 -0.455 1 93.06 65 THR B O 1
ATOM 1344 N N . LYS B 1 66 ? 7.637 -5.402 0.708 1 92 66 LYS B N 1
ATOM 1345 C CA . LYS B 1 66 ? 8.516 -5.594 -0.442 1 92 66 LYS B CA 1
ATOM 1346 C C . LYS B 1 66 ? 9.133 -6.988 -0.437 1 92 66 LYS B C 1
ATOM 1348 O O . LYS B 1 66 ? 9.594 -7.465 0.603 1 92 66 LYS B O 1
ATOM 1353 N N . THR B 1 67 ? 9.039 -7.605 -1.561 1 94.19 67 THR B N 1
ATOM 1354 C CA . THR B 1 67 ? 9.594 -8.945 -1.698 1 94.19 67 THR B CA 1
ATOM 1355 C C . THR B 1 67 ? 10.07 -9.188 -3.127 1 94.19 67 THR B C 1
ATOM 1357 O O . THR B 1 67 ? 10.156 -8.258 -3.926 1 94.19 67 THR B O 1
ATOM 1360 N N . HIS B 1 68 ? 10.547 -10.453 -3.402 1 94 68 HIS B N 1
ATOM 1361 C CA . HIS B 1 68 ? 11 -10.797 -4.746 1 94 68 HIS B CA 1
ATOM 1362 C C . HIS B 1 68 ? 10.312 -12.055 -5.258 1 94 68 HIS B C 1
ATOM 1364 O O . HIS B 1 68 ? 9.984 -12.953 -4.473 1 94 68 HIS B O 1
ATOM 1370 N N . LEU B 1 69 ? 10.086 -12.086 -6.547 1 94.5 69 LEU B N 1
ATOM 1371 C CA . LEU B 1 69 ? 9.477 -13.25 -7.172 1 94.5 69 LEU B CA 1
ATOM 1372 C C . LEU B 1 69 ? 10.492 -14.375 -7.34 1 94.5 69 LEU B C 1
ATOM 1374 O O . LEU B 1 69 ? 11.57 -14.164 -7.906 1 94.5 69 LEU B O 1
ATOM 1378 N N . ILE B 1 70 ? 10.195 -15.453 -6.809 1 94.44 70 ILE B N 1
ATOM 1379 C CA . ILE B 1 70 ? 11.047 -16.625 -6.945 1 94.44 70 ILE B CA 1
ATOM 1380 C C . ILE B 1 70 ? 10.578 -17.469 -8.125 1 94.44 70 ILE B C 1
ATOM 1382 O O . ILE B 1 70 ? 11.383 -17.906 -8.953 1 94.44 70 ILE B O 1
ATOM 1386 N N . ASP B 1 71 ? 9.266 -17.75 -8.18 1 93.56 71 ASP B N 1
ATOM 1387 C CA . ASP B 1 71 ? 8.656 -18.578 -9.219 1 93.56 71 ASP B CA 1
ATOM 1388 C C . ASP B 1 71 ? 7.164 -18.281 -9.344 1 93.56 71 ASP B C 1
ATOM 1390 O O . ASP B 1 71 ? 6.555 -17.719 -8.438 1 93.56 71 ASP B O 1
ATOM 1394 N N . ARG B 1 72 ? 6.691 -18.656 -10.523 1 94.31 72 ARG B N 1
ATOM 1395 C CA . ARG B 1 72 ? 5.25 -18.609 -10.742 1 94.31 72 ARG B CA 1
ATOM 1396 C C . ARG B 1 72 ? 4.746 -19.906 -11.367 1 94.31 72 ARG B C 1
ATOM 1398 O O . ARG B 1 72 ? 5.223 -20.312 -12.422 1 94.31 72 ARG B O 1
ATOM 1405 N N . VAL B 1 73 ? 3.828 -20.516 -10.734 1 93.75 73 VAL B N 1
ATOM 1406 C CA . VAL B 1 73 ? 3.166 -21.719 -11.234 1 93.75 73 VAL B CA 1
ATOM 1407 C C . VAL B 1 73 ? 1.656 -21.484 -11.281 1 93.75 73 VAL B C 1
ATOM 1409 O O . VAL B 1 73 ? 0.98 -21.562 -10.25 1 93.75 73 VAL B O 1
ATOM 1412 N N . GLY B 1 74 ? 1.134 -21.203 -12.508 1 93.12 74 GLY B N 1
ATOM 1413 C CA . GLY B 1 74 ? -0.274 -20.859 -12.625 1 93.12 74 GLY B CA 1
ATOM 1414 C C . GLY B 1 74 ? -0.636 -19.578 -11.906 1 93.12 74 GLY B C 1
ATOM 1415 O O . GLY B 1 74 ? -0.081 -18.516 -12.203 1 93.12 74 GLY B O 1
ATOM 1416 N N . ASN B 1 75 ? -1.538 -19.766 -10.953 1 95.88 75 ASN B N 1
ATOM 1417 C CA . ASN B 1 75 ? -1.998 -18.594 -10.219 1 95.88 75 ASN B CA 1
ATOM 1418 C C . ASN B 1 75 ? -1.278 -18.453 -8.883 1 95.88 75 ASN B C 1
ATOM 1420 O O . ASN B 1 75 ? -1.714 -17.688 -8.016 1 95.88 75 ASN B O 1
ATOM 1424 N N . ILE B 1 76 ? -0.22 -19.156 -8.758 1 97.5 76 ILE B N 1
ATOM 1425 C CA . ILE B 1 76 ? 0.523 -19.094 -7.504 1 97.5 76 ILE B CA 1
ATOM 1426 C C . ILE B 1 76 ? 1.856 -18.391 -7.73 1 97.5 76 ILE B C 1
ATOM 1428 O O . ILE B 1 76 ? 2.641 -18.797 -8.594 1 97.5 76 ILE B O 1
ATOM 1432 N N . LEU B 1 77 ? 2.053 -17.344 -6.977 1 97.06 77 LEU B N 1
ATOM 1433 C CA . LEU B 1 77 ? 3.344 -16.656 -6.949 1 97.06 77 LEU B CA 1
ATOM 1434 C C . LEU B 1 77 ? 4.164 -17.094 -5.738 1 97.06 77 LEU B C 1
ATOM 1436 O O . LEU B 1 77 ? 3.762 -16.859 -4.598 1 97.06 77 LEU B O 1
ATOM 1440 N N . LYS B 1 78 ? 5.215 -17.719 -5.988 1 97.56 78 LYS B N 1
ATOM 1441 C CA . LYS B 1 78 ? 6.18 -17.969 -4.922 1 97.56 78 LYS B CA 1
ATOM 1442 C C . LYS B 1 78 ? 7.129 -16.797 -4.75 1 97.56 78 LYS B C 1
ATOM 1444 O O . LYS B 1 78 ? 7.797 -16.375 -5.699 1 97.56 78 LYS B O 1
ATOM 1449 N N . VAL B 1 79 ? 7.16 -16.344 -3.557 1 97.38 79 VAL B N 1
ATOM 1450 C CA . VAL B 1 79 ? 7.918 -15.109 -3.322 1 97.38 79 VAL B CA 1
ATOM 1451 C C . VAL B 1 79 ? 8.789 -15.273 -2.078 1 97.38 79 VAL B C 1
ATOM 1453 O O . VAL B 1 79 ? 8.664 -16.266 -1.349 1 97.38 79 VAL B O 1
ATOM 1456 N N . GLY B 1 80 ? 9.656 -14.281 -1.926 1 97.06 80 GLY B N 1
ATOM 1457 C CA . GLY B 1 80 ? 10.367 -14.234 -0.655 1 97.06 80 GLY B CA 1
ATOM 1458 C C . GLY B 1 80 ? 9.438 -14.164 0.542 1 97.06 80 GLY B C 1
ATOM 1459 O O . GLY B 1 80 ? 8.234 -13.922 0.39 1 97.06 80 GLY B O 1
ATOM 1460 N N . LYS B 1 81 ? 9.984 -14.289 1.703 1 95.94 81 LYS B N 1
ATOM 1461 C CA . LYS B 1 81 ? 9.203 -14.406 2.932 1 95.94 81 LYS B CA 1
ATOM 1462 C C . LYS B 1 81 ? 8.398 -13.133 3.191 1 95.94 81 LYS B C 1
ATOM 1464 O O . LYS B 1 81 ? 8.938 -12.023 3.125 1 95.94 81 LYS B O 1
ATOM 1469 N N . ILE B 1 82 ? 7.191 -13.336 3.334 1 93.62 82 ILE B N 1
ATOM 1470 C CA . ILE B 1 82 ? 6.289 -12.312 3.854 1 93.62 82 ILE B CA 1
ATOM 1471 C C . ILE B 1 82 ? 5.793 -12.719 5.238 1 93.62 82 ILE B C 1
ATOM 1473 O O . ILE B 1 82 ? 5.379 -13.859 5.445 1 93.62 82 ILE B O 1
ATOM 1477 N N . ASP B 1 83 ? 5.918 -11.805 6.199 1 91.12 83 ASP B N 1
ATOM 1478 C CA . ASP B 1 83 ? 5.438 -12.109 7.543 1 91.12 83 ASP B CA 1
ATOM 1479 C C . ASP B 1 83 ? 3.92 -11.984 7.625 1 91.12 83 ASP B C 1
ATOM 1481 O O . ASP B 1 83 ? 3.4 -11.094 8.297 1 91.12 83 ASP B O 1
ATOM 1485 N N . ALA B 1 84 ? 3.273 -12.805 6.949 1 91.81 84 ALA B N 1
ATOM 1486 C CA . ALA B 1 84 ? 1.816 -12.867 6.887 1 91.81 84 ALA B CA 1
ATOM 1487 C C . ALA B 1 84 ? 1.335 -14.273 6.555 1 91.81 84 ALA B C 1
ATOM 1489 O O . ALA B 1 84 ? 2.045 -15.039 5.902 1 91.81 84 ALA B O 1
ATOM 1490 N N . ASN B 1 85 ? 0.2 -14.57 7.148 1 93.69 85 ASN B N 1
ATOM 1491 C CA . ASN B 1 85 ? -0.505 -15.812 6.852 1 93.69 85 ASN B CA 1
ATOM 1492 C C . ASN B 1 85 ? -2.014 -15.594 6.773 1 93.69 85 ASN B C 1
ATOM 1494 O O . ASN B 1 85 ? -2.627 -15.109 7.727 1 93.69 85 ASN B O 1
ATOM 1498 N N . ASP B 1 86 ? -2.58 -15.891 5.598 1 94.88 86 ASP B N 1
ATOM 1499 C CA . ASP B 1 86 ? -4.012 -15.773 5.332 1 94.88 86 ASP B CA 1
ATOM 1500 C C . ASP B 1 86 ? -4.422 -14.312 5.16 1 94.88 86 ASP B C 1
ATOM 1502 O O . ASP B 1 86 ? -5.602 -13.977 5.277 1 94.88 86 ASP B O 1
ATOM 1506 N N . ASP B 1 87 ? -3.457 -13.438 5.02 1 95.06 87 ASP B N 1
ATOM 1507 C CA . ASP B 1 87 ? -3.805 -12.055 4.703 1 95.06 87 ASP B CA 1
ATOM 1508 C C . ASP B 1 87 ? -4.398 -11.938 3.301 1 95.06 87 ASP B C 1
ATOM 1510 O O . ASP B 1 87 ? -3.918 -12.578 2.365 1 95.06 87 ASP B O 1
ATOM 1514 N N . SER B 1 88 ? -5.465 -11.102 3.178 1 95.75 88 SER B N 1
ATOM 1515 C CA . SER B 1 88 ? -6.02 -10.789 1.864 1 95.75 88 SER B CA 1
ATOM 1516 C C . SER B 1 88 ? -5.109 -9.836 1.096 1 95.75 88 SER B C 1
ATOM 1518 O O . SER B 1 88 ? -4.73 -8.781 1.612 1 95.75 88 SER B O 1
ATOM 1520 N N . VAL B 1 89 ? -4.762 -10.258 -0.112 1 96.81 89 VAL B N 1
ATOM 1521 C CA . VAL B 1 89 ? -3.941 -9.406 -0.971 1 96.81 89 VAL B CA 1
ATOM 1522 C C . VAL B 1 89 ? -4.828 -8.398 -1.702 1 96.81 89 VAL B C 1
ATOM 1524 O O . VAL B 1 89 ? -5.809 -8.781 -2.344 1 96.81 89 VAL B O 1
ATOM 1527 N N . ILE B 1 90 ? -4.469 -7.203 -1.521 1 95.38 90 ILE B N 1
ATOM 1528 C CA . ILE B 1 90 ? -5.215 -6.121 -2.152 1 95.38 90 ILE B CA 1
ATOM 1529 C C . ILE B 1 90 ? -4.609 -5.801 -3.516 1 95.38 90 ILE B C 1
ATOM 1531 O O . ILE B 1 90 ? -5.332 -5.578 -4.488 1 95.38 90 ILE B O 1
ATOM 1535 N N . ASP B 1 91 ? -3.334 -5.754 -3.557 1 94 91 ASP B N 1
ATOM 1536 C CA . ASP B 1 91 ? -2.637 -5.371 -4.781 1 94 91 ASP B CA 1
ATOM 1537 C C . ASP B 1 91 ? -1.216 -5.926 -4.801 1 94 91 ASP B C 1
ATOM 1539 O O . ASP B 1 91 ? -0.604 -6.121 -3.75 1 94 91 ASP B O 1
ATOM 1543 N N . VAL B 1 92 ? -0.734 -6.203 -6.035 1 94.62 92 VAL B N 1
ATOM 1544 C CA . VAL B 1 92 ? 0.671 -6.504 -6.289 1 94.62 92 VAL B CA 1
ATOM 1545 C C . VAL B 1 92 ? 1.209 -5.578 -7.379 1 94.62 92 VAL B C 1
ATOM 1547 O O . VAL B 1 92 ? 0.546 -5.355 -8.398 1 94.62 92 VAL B O 1
ATOM 1550 N N . ARG B 1 93 ? 2.334 -5.062 -7.066 1 90.12 93 ARG B N 1
ATOM 1551 C CA . ARG B 1 93 ? 2.957 -4.152 -8.023 1 90.12 93 ARG B CA 1
ATOM 1552 C C . ARG B 1 93 ? 4.438 -4.465 -8.195 1 90.12 93 ARG B C 1
ATOM 1554 O O . ARG B 1 93 ? 5.066 -5.035 -7.297 1 90.12 93 ARG B O 1
ATOM 1561 N N . LEU B 1 94 ? 4.906 -4.043 -9.398 1 89.88 94 LEU B N 1
ATOM 1562 C CA . LEU B 1 94 ? 6.328 -4.203 -9.664 1 89.88 94 LEU B CA 1
ATOM 1563 C C . LEU B 1 94 ? 7.098 -2.939 -9.297 1 89.88 94 LEU B C 1
ATOM 1565 O O . LEU B 1 94 ? 6.613 -1.827 -9.516 1 89.88 94 LEU B O 1
ATOM 1569 N N . GLU B 1 95 ? 8.141 -3.164 -8.625 1 87.88 95 GLU B N 1
ATOM 1570 C CA . GLU B 1 95 ? 9.086 -2.09 -8.352 1 87.88 95 GLU B CA 1
ATOM 1571 C C . GLU B 1 95 ? 10.414 -2.324 -9.07 1 87.88 95 GLU B C 1
ATOM 1573 O O . GLU B 1 95 ? 11.016 -3.389 -8.938 1 87.88 95 GLU B O 1
ATOM 1578 N N . CYS B 1 96 ? 10.734 -1.297 -9.836 1 84.31 96 CYS B N 1
ATOM 1579 C CA . CYS B 1 96 ? 11.992 -1.354 -10.57 1 84.31 96 CYS B CA 1
ATOM 1580 C C . CYS B 1 96 ? 12.914 -0.21 -10.164 1 84.31 96 CYS B C 1
ATOM 1582 O O . CYS B 1 96 ? 12.531 0.959 -10.242 1 84.31 96 CYS B O 1
ATOM 1584 N N . ASN B 1 97 ? 14.156 -0.57 -9.742 1 81.38 97 ASN B N 1
ATOM 1585 C CA . ASN B 1 97 ? 15.164 0.418 -9.375 1 81.38 97 ASN B CA 1
ATOM 1586 C C . ASN B 1 97 ? 14.617 1.421 -8.359 1 81.38 97 ASN B C 1
ATOM 1588 O O . ASN B 1 97 ? 14.867 2.623 -8.469 1 81.38 97 ASN B O 1
ATOM 1592 N N . GLY B 1 98 ? 13.734 0.938 -7.445 1 77.81 98 GLY B N 1
ATOM 1593 C CA . GLY B 1 98 ? 13.234 1.778 -6.371 1 77.81 98 GLY B CA 1
ATOM 1594 C C . GLY B 1 98 ? 11.961 2.523 -6.742 1 77.81 98 GLY B C 1
ATOM 1595 O O . GLY B 1 98 ? 11.422 3.273 -5.93 1 77.81 98 GLY B O 1
ATOM 1596 N N . PHE B 1 99 ? 11.469 2.291 -7.969 1 79.88 99 PHE B N 1
ATOM 1597 C CA . PHE B 1 99 ? 10.258 2.961 -8.438 1 79.88 99 PHE B CA 1
ATOM 1598 C C . PHE B 1 99 ? 9.109 1.97 -8.578 1 79.88 99 PHE B C 1
ATOM 1600 O O . PHE B 1 99 ? 9.258 0.924 -9.211 1 79.88 99 PHE B O 1
ATOM 1607 N N . ILE B 1 100 ? 8.102 2.332 -7.852 1 81 100 ILE B N 1
ATOM 1608 C CA . ILE B 1 100 ? 6.906 1.51 -8.031 1 81 100 ILE B CA 1
ATOM 1609 C C . ILE B 1 100 ? 6.25 1.837 -9.367 1 81 100 ILE B C 1
ATOM 1611 O O . ILE B 1 100 ? 5.977 3.002 -9.664 1 81 100 ILE B O 1
ATOM 1615 N N . THR B 1 101 ? 6.074 0.901 -10.203 1 72.25 101 THR B N 1
ATOM 1616 C CA . THR B 1 101 ? 5.586 1.099 -11.562 1 72.25 101 THR B CA 1
ATOM 1617 C C . THR B 1 101 ? 4.086 1.37 -11.562 1 72.25 101 THR B C 1
ATOM 1619 O O . THR B 1 101 ? 3.352 0.83 -10.734 1 72.25 101 THR B O 1
ATOM 1622 N N . THR B 1 102 ? 3.686 2.469 -12.227 1 64.25 102 THR B N 1
ATOM 1623 C CA . THR B 1 102 ? 2.275 2.734 -12.492 1 64.25 102 THR B CA 1
ATOM 1624 C C . THR B 1 102 ? 1.831 2.07 -13.789 1 64.25 102 THR B C 1
ATOM 1626 O O . THR B 1 102 ? 2.566 2.074 -14.781 1 64.25 102 THR B O 1
ATOM 1629 N N . GLU B 1 103 ? 1.189 0.962 -13.711 1 53.81 103 GLU B N 1
ATOM 1630 C CA . GLU B 1 103 ? 0.792 0.292 -14.945 1 53.81 103 GLU B CA 1
ATOM 1631 C C . GLU B 1 103 ? -0.251 1.105 -15.711 1 53.81 103 GLU B C 1
ATOM 1633 O O . GLU B 1 103 ? -1.243 1.549 -15.125 1 53.81 103 GLU B O 1
ATOM 1638 N N . ALA B 1 104 ? 0.233 1.819 -16.797 1 47.09 104 ALA B N 1
ATOM 1639 C CA . ALA B 1 104 ? -0.714 2.402 -17.75 1 47.09 104 ALA B CA 1
ATOM 1640 C C . ALA B 1 104 ? -1.292 1.337 -18.672 1 47.09 104 ALA B C 1
ATOM 1642 O O . ALA B 1 104 ? -0.646 0.32 -18.938 1 47.09 104 ALA B O 1
#

Sequence (208 aa):
MRINLEPIGIIKKAGKCSEILIYSDFEQLVKNMMSKLSKDETDQHSLVVVHKNRDTNDIHQVQITKTHLIDRVGNILKVGKIDANDDSVIDVRLECNGFITTEAMRINLEPIGIIKKAGKCSEILIYSDFEQLVKNMMSKLSKDETDQHSLVVVHKNRDTNDIHQVQITKTHLIDRVGNILKVGKIDANDDSVIDVRLECNGFITTEA

Radius of gyration: 16.84 Å; Cα contacts (8 Å, |Δi|>4): 446; chains: 2; bounding box: 38×47×37 Å

Nearest PDB structures (foldseek):
  2nv4-assembly1_B  TM=6.936E-01  e=1.970E-04  Archaeoglobus fulgidus
  5fjl-assembly1_A  TM=3.528E-01  e=2.770E+00  Raptor siadenovirus A
  5fld-assembly1_A  TM=3.153E-01  e=2.232E+00  Raptor siadenovirus A
  8bz7-assembly2_B  TM=2.921E-01  e=5.293E+00  Listeria monocytogenes
  9gzk-assembly3_E  TM=1.980E-01  e=6.568E+00  Listeria monocytogenes

Secondary structure (DSSP, 8-state):
-PEEE---EEEEEETTEEEEEE-GGGHHHHHHHHTTTSS-TTS-EEEEEEEE--STT-SSS-EEEEE-EEEEETTEEEES--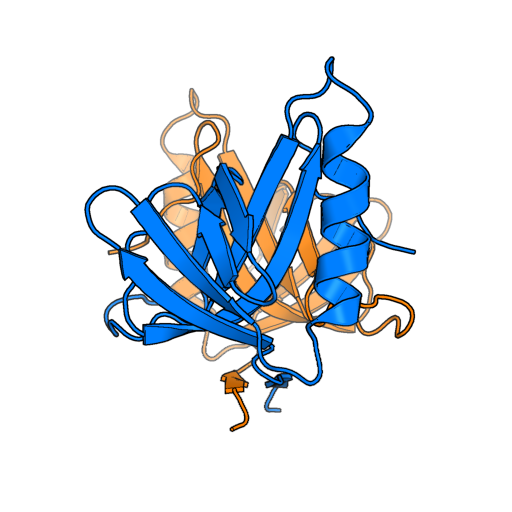S-SSPEEEEEEEEETTEE----/-PEEE---EEEEEETTEEEEEE-GGGHHHHHHHHTTTSS-TTS-EEEEEEEE--STT-SSS-EEEEE-EEEEETTEEEES--S-SSPEEEEEEEEETTEE----

Organism: NCBI:txid1090322

Foldseek 3Di:
DDDDADFQFWWADDVQWIKTQGDPVCQVVVVVQVVVVPPDPVKDKKKWWKWAAPPPPDPDRIDIDIWHFDDDDRRMTIIGDDPGHGTGTRDMFMDIPNDTDDDD/DDDDADFQFWWADDVQWIKTQGDPVCQVVVVVQVVVVPPDPVKDKKKWWWWAAPPPPDPDRIDIDIWHFDDDDRRMTIIGHDPGHGTGTRDMFMDIPNDTDDDD

pLDDT: mean 87.34, std 11.94, range [47.09, 98.62]